Protein AF-A0A7W7QEI4-F1 (afdb_monomer_lite)

Sequence (195 aa):
MSLLDVDLAAPHRVEGIAAEGLRALGAVRERSSEVDEAVDEMFERQERTRRELDEQVRQAAAEGDKPEEKADEDRPKPKRTLSLGGDEFHQARETNQAEAPKPALPPKPAVPPQSTVPPPPAPEPEPRDEAPNPARTLKLGARDDAEDEAPQPNRTTKLGARDDEEPQREQRQPRRPRPPRPEGDDDMSGRTWLR

Organism: NCBI:txid1768010

pLDDT: mean 70.32, std 18.19, range [40.19, 98.56]

Structure (mmCIF, N/CA/C/O backbone):
data_AF-A0A7W7QEI4-F1
#
_entry.id   AF-A0A7W7QEI4-F1
#
loop_
_atom_site.group_PDB
_atom_site.id
_atom_site.type_symbol
_atom_site.label_atom_id
_atom_site.label_alt_id
_atom_site.label_comp_id
_atom_site.label_asym_id
_atom_site.label_entity_id
_atom_site.label_seq_id
_atom_site.pdbx_PDB_ins_code
_atom_site.Cartn_x
_atom_site.Cartn_y
_atom_site.Cartn_z
_atom_site.occupancy
_atom_site.B_iso_or_equiv
_atom_site.auth_seq_id
_atom_site.auth_comp_id
_atom_site.auth_asym_id
_atom_site.auth_atom_id
_atom_site.pdbx_PDB_model_num
ATOM 1 N N . MET A 1 1 ? 29.444 -6.932 -39.731 1.00 72.69 1 MET A N 1
ATOM 2 C CA . MET A 1 1 ? 28.524 -5.813 -39.447 1.00 72.69 1 MET A CA 1
ATOM 3 C C . MET A 1 1 ? 29.319 -4.535 -39.545 1.00 72.69 1 MET A C 1
ATOM 5 O O . MET A 1 1 ? 30.409 -4.489 -38.983 1.00 72.69 1 MET A O 1
ATOM 9 N N . SER A 1 2 ? 28.833 -3.565 -40.311 1.00 90.00 2 SER A N 1
ATOM 10 C CA . SER A 1 2 ? 29.472 -2.255 -40.424 1.00 90.00 2 SER A CA 1
ATOM 11 C C . SER A 1 2 ? 29.078 -1.368 -39.239 1.00 90.00 2 SER A C 1
ATOM 13 O O . SER A 1 2 ? 28.044 -1.595 -38.614 1.00 90.00 2 SER A O 1
ATOM 15 N N . LEU A 1 3 ? 29.891 -0.356 -38.922 1.00 82.94 3 LEU A N 1
ATOM 16 C CA . LEU A 1 3 ? 29.549 0.655 -37.909 1.00 82.94 3 LEU A CA 1
ATOM 17 C C . LEU A 1 3 ? 28.220 1.362 -38.226 1.00 82.94 3 LEU A C 1
ATOM 19 O O . LEU A 1 3 ? 27.438 1.626 -37.322 1.00 82.94 3 LEU A O 1
ATOM 23 N N . LEU A 1 4 ? 27.922 1.560 -39.512 1.00 83.44 4 LEU A N 1
ATOM 24 C CA . LEU A 1 4 ? 26.666 2.159 -39.969 1.00 83.44 4 LEU A CA 1
ATOM 25 C C . LEU A 1 4 ? 25.441 1.298 -39.614 1.00 83.44 4 LEU A C 1
ATOM 27 O O . LEU A 1 4 ? 24.394 1.842 -39.274 1.00 83.44 4 LEU A O 1
ATOM 31 N N . ASP A 1 5 ? 25.569 -0.034 -39.624 1.00 82.75 5 ASP A N 1
ATOM 32 C CA . ASP A 1 5 ? 24.480 -0.940 -39.225 1.00 82.75 5 ASP A CA 1
ATOM 33 C C . ASP A 1 5 ? 24.189 -0.858 -37.717 1.00 82.75 5 ASP A C 1
ATOM 35 O O . ASP A 1 5 ? 23.055 -1.060 -37.280 1.00 82.75 5 ASP A O 1
ATOM 39 N N . VAL A 1 6 ? 25.214 -0.567 -36.908 1.00 78.19 6 VAL A N 1
ATOM 40 C CA . VAL A 1 6 ? 25.076 -0.399 -35.454 1.00 78.19 6 VAL A CA 1
ATOM 41 C C . VAL A 1 6 ? 24.385 0.926 -35.136 1.00 78.19 6 VAL A C 1
ATOM 43 O O . VAL A 1 6 ? 23.462 0.939 -34.320 1.00 78.19 6 VAL A O 1
ATOM 46 N N . ASP A 1 7 ? 24.761 2.004 -35.827 1.00 82.12 7 ASP A N 1
ATOM 47 C CA . ASP A 1 7 ? 24.167 3.332 -35.638 1.00 82.12 7 ASP A CA 1
ATOM 48 C C . ASP A 1 7 ? 22.696 3.380 -36.080 1.00 82.12 7 ASP A C 1
ATOM 50 O O . ASP A 1 7 ? 21.862 3.970 -35.394 1.00 82.12 7 ASP A O 1
ATOM 54 N N . LEU A 1 8 ? 22.339 2.689 -37.169 1.00 84.50 8 LEU A N 1
ATOM 55 C CA . LEU A 1 8 ? 20.945 2.582 -37.622 1.00 84.50 8 LEU A CA 1
ATOM 56 C C . LEU A 1 8 ? 20.072 1.730 -36.686 1.00 84.50 8 LEU A C 1
ATOM 58 O O . LEU A 1 8 ? 18.867 1.958 -36.588 1.00 84.50 8 LEU A O 1
ATOM 62 N N . ALA A 1 9 ? 20.655 0.761 -35.975 1.00 83.31 9 ALA A N 1
ATOM 63 C CA . ALA A 1 9 ? 19.928 -0.090 -35.031 1.00 83.31 9 ALA A CA 1
ATOM 64 C C . ALA A 1 9 ? 19.796 0.522 -33.623 1.00 83.31 9 ALA A C 1
ATOM 66 O O . ALA A 1 9 ? 18.932 0.097 -32.851 1.00 83.31 9 ALA A O 1
ATOM 67 N N . ALA A 1 10 ? 20.641 1.493 -33.270 1.00 87.44 10 ALA A N 1
ATOM 68 C CA . ALA A 1 10 ? 20.630 2.158 -31.971 1.00 87.44 10 ALA A CA 1
ATOM 69 C C . ALA A 1 10 ? 19.276 2.807 -31.598 1.00 87.44 10 ALA A C 1
ATOM 71 O O . ALA A 1 10 ? 18.792 2.514 -30.500 1.00 87.44 10 ALA A O 1
ATOM 72 N N . PRO A 1 11 ? 18.606 3.609 -32.457 1.00 91.12 11 PRO A N 1
ATOM 73 C CA . PRO A 1 11 ? 17.346 4.261 -32.087 1.00 91.12 11 PRO A CA 1
ATOM 74 C C . PRO A 1 11 ? 16.236 3.256 -31.767 1.00 91.12 11 PRO A C 1
ATOM 76 O O . PRO A 1 11 ? 15.577 3.380 -30.739 1.00 91.12 11 PRO A O 1
ATOM 79 N N . HIS A 1 12 ? 16.097 2.192 -32.561 1.00 90.56 12 HIS A N 1
ATOM 80 C CA . HIS A 1 12 ? 15.079 1.165 -32.325 1.00 90.56 12 HIS A CA 1
ATOM 81 C C . HIS A 1 12 ? 15.290 0.393 -31.017 1.00 90.56 12 HIS A C 1
ATOM 83 O O . HIS A 1 12 ? 14.325 -0.019 -30.374 1.00 90.56 12 HIS A O 1
ATOM 89 N N . ARG A 1 13 ? 16.544 0.206 -30.584 1.00 89.69 13 ARG A N 1
ATOM 90 C CA . ARG A 1 13 ? 16.833 -0.395 -29.271 1.00 89.69 13 ARG A CA 1
ATOM 91 C C . ARG A 1 13 ? 16.431 0.536 -28.136 1.00 89.69 13 ARG A C 1
ATOM 93 O O . ARG A 1 13 ? 15.839 0.073 -27.166 1.00 89.69 13 ARG A O 1
ATOM 100 N N . VAL A 1 14 ? 16.730 1.827 -28.264 1.00 93.56 14 VAL A N 1
ATOM 101 C CA . VAL A 1 14 ? 16.351 2.835 -27.264 1.00 93.56 14 VAL A CA 1
ATOM 102 C C . VAL A 1 14 ? 14.829 2.937 -27.155 1.00 93.56 14 VAL A C 1
ATOM 104 O O . VAL A 1 14 ? 14.300 2.908 -26.048 1.00 93.56 14 VAL A O 1
ATOM 107 N N . GLU A 1 15 ? 14.116 2.964 -28.283 1.00 94.38 15 GLU A N 1
ATOM 108 C CA . GLU A 1 15 ? 12.648 2.934 -28.316 1.00 94.38 15 GLU A CA 1
ATOM 109 C C . GLU A 1 15 ? 12.083 1.666 -27.663 1.00 94.38 15 GLU A C 1
ATOM 111 O O . GLU A 1 15 ? 11.142 1.746 -26.873 1.00 94.38 15 GLU A O 1
ATOM 116 N N . GLY A 1 16 ? 12.679 0.502 -27.942 1.00 95.38 16 GLY A N 1
ATOM 117 C CA . GLY A 1 16 ? 12.286 -0.766 -27.328 1.00 95.38 16 GLY A CA 1
ATOM 118 C C . GLY A 1 16 ? 12.428 -0.752 -25.805 1.00 95.38 16 GLY A C 1
ATOM 119 O O . GLY A 1 16 ? 11.480 -1.093 -25.098 1.00 95.38 16 GLY A O 1
ATOM 120 N N . ILE A 1 17 ? 13.575 -0.287 -25.302 1.00 95.75 17 ILE A N 1
ATOM 121 C CA . ILE A 1 17 ? 13.843 -0.166 -23.861 1.00 95.75 17 ILE A CA 1
ATOM 122 C C . ILE A 1 17 ? 12.885 0.841 -23.214 1.00 95.75 17 ILE A C 1
ATOM 124 O O . ILE A 1 17 ? 12.344 0.577 -22.142 1.00 95.75 17 ILE A O 1
ATOM 128 N N . ALA A 1 18 ? 12.630 1.981 -23.862 1.00 96.44 18 ALA A N 1
ATOM 129 C CA . ALA A 1 18 ? 11.705 2.987 -23.349 1.00 96.44 18 ALA A CA 1
ATOM 130 C C . ALA A 1 18 ? 10.266 2.453 -23.265 1.00 96.44 18 ALA A C 1
ATOM 132 O O . ALA A 1 18 ? 9.588 2.649 -22.255 1.00 96.44 18 ALA A O 1
ATOM 133 N N . ALA A 1 19 ? 9.805 1.735 -24.293 1.00 96.69 19 ALA A N 1
ATOM 134 C CA . ALA A 1 19 ? 8.480 1.124 -24.303 1.00 96.69 19 ALA A CA 1
ATOM 135 C C . ALA A 1 19 ? 8.333 0.049 -23.216 1.00 96.69 19 ALA A C 1
ATOM 137 O O . ALA A 1 19 ? 7.298 -0.022 -22.551 1.00 96.69 19 ALA A O 1
ATOM 138 N N . GLU A 1 20 ? 9.362 -0.774 -23.009 1.00 97.44 20 GLU A N 1
ATOM 139 C CA . GLU A 1 20 ? 9.387 -1.763 -21.931 1.00 97.44 20 GLU A CA 1
ATOM 140 C C . GLU A 1 20 ? 9.380 -1.095 -20.550 1.00 97.44 20 GLU A C 1
ATOM 142 O O . GLU A 1 20 ? 8.580 -1.471 -19.692 1.00 97.44 20 GLU A O 1
ATOM 147 N N . GLY A 1 21 ? 10.182 -0.044 -20.362 1.00 97.31 21 GLY A N 1
ATOM 148 C CA . GLY A 1 21 ? 10.208 0.743 -19.131 1.00 97.31 21 GLY A CA 1
ATOM 149 C C . GLY A 1 21 ? 8.851 1.369 -18.800 1.00 97.31 21 GLY A C 1
ATOM 150 O O . GLY A 1 21 ? 8.389 1.273 -17.665 1.00 97.31 21 GLY A O 1
ATOM 151 N N . LEU A 1 22 ? 8.160 1.941 -19.792 1.00 98.19 22 LEU A N 1
ATOM 152 C CA . LEU A 1 22 ? 6.816 2.497 -19.602 1.00 98.19 22 LEU A CA 1
ATOM 153 C C . LEU A 1 22 ? 5.791 1.428 -19.208 1.00 98.19 22 LEU A C 1
ATOM 155 O O . LEU A 1 22 ? 4.973 1.671 -18.320 1.00 98.19 22 LEU A O 1
ATOM 159 N N . ARG A 1 23 ? 5.848 0.233 -19.812 1.00 97.50 23 ARG A N 1
ATOM 160 C CA . ARG A 1 23 ? 4.981 -0.886 -19.403 1.00 97.50 23 ARG A CA 1
ATOM 161 C C . ARG A 1 23 ? 5.277 -1.336 -17.977 1.00 97.50 23 ARG A C 1
ATOM 163 O O . ARG A 1 23 ? 4.344 -1.556 -17.211 1.00 97.50 23 ARG A O 1
ATOM 170 N N . ALA A 1 24 ? 6.552 -1.443 -17.608 1.00 97.81 24 ALA A N 1
ATOM 171 C CA . ALA A 1 24 ? 6.952 -1.828 -16.259 1.00 97.81 24 ALA A CA 1
ATOM 172 C C . ALA A 1 24 ? 6.457 -0.817 -15.212 1.00 97.81 24 ALA A C 1
ATOM 174 O O . ALA A 1 24 ? 5.912 -1.220 -14.185 1.00 97.81 24 ALA A O 1
ATOM 175 N N . LEU A 1 25 ? 6.574 0.486 -15.490 1.00 98.12 25 LEU A N 1
ATOM 176 C CA . LEU A 1 25 ? 6.035 1.541 -14.627 1.00 98.12 25 LEU A CA 1
ATOM 177 C C . LEU A 1 25 ? 4.504 1.491 -14.535 1.00 98.12 25 LEU A C 1
ATOM 179 O O . LEU A 1 25 ? 3.960 1.660 -13.446 1.00 98.12 25 LEU A O 1
ATOM 183 N N . GLY A 1 26 ? 3.812 1.197 -15.641 1.00 98.00 26 GLY A N 1
ATOM 184 C CA . GLY A 1 26 ? 2.367 0.950 -15.641 1.00 98.00 26 GLY A CA 1
ATOM 185 C C . GLY A 1 26 ? 1.972 -0.186 -14.693 1.00 98.00 26 GLY A C 1
ATOM 186 O O . GLY A 1 26 ? 1.137 0.010 -13.816 1.00 98.00 26 GLY A O 1
ATOM 187 N N . ALA A 1 27 ? 2.659 -1.327 -14.775 1.00 97.62 27 ALA A N 1
ATOM 188 C CA . ALA A 1 27 ? 2.410 -2.476 -13.902 1.00 97.62 27 ALA A CA 1
ATOM 189 C C . ALA A 1 27 ? 2.762 -2.216 -12.422 1.00 97.62 27 ALA A C 1
ATOM 191 O O . ALA A 1 27 ? 2.232 -2.866 -11.522 1.00 97.62 27 ALA A O 1
ATOM 192 N N . VAL A 1 28 ? 3.699 -1.308 -12.131 1.00 98.00 28 VAL A N 1
ATOM 193 C CA . VAL A 1 28 ? 3.960 -0.863 -10.749 1.00 98.00 28 VAL A CA 1
ATOM 194 C C . VAL A 1 28 ? 2.816 0.013 -10.246 1.00 98.00 28 VAL A C 1
ATOM 196 O O . VAL A 1 28 ? 2.384 -0.161 -9.112 1.00 98.00 28 VAL A O 1
ATOM 199 N N . ARG A 1 29 ? 2.294 0.912 -11.086 1.00 98.00 29 ARG A N 1
ATOM 200 C CA . ARG A 1 29 ? 1.151 1.759 -10.734 1.00 98.00 29 ARG A CA 1
ATOM 201 C C . ARG A 1 29 ? -0.102 0.935 -10.437 1.00 98.00 29 ARG A C 1
ATOM 203 O O . ARG A 1 29 ? -0.752 1.208 -9.439 1.00 98.00 29 ARG A O 1
ATOM 210 N N . GLU A 1 30 ? -0.404 -0.068 -11.258 1.00 98.12 30 GLU A N 1
ATOM 211 C CA . GLU A 1 30 ? -1.546 -0.973 -11.040 1.00 98.12 30 GLU A CA 1
ATOM 212 C C . GLU A 1 30 ? -1.425 -1.727 -9.709 1.00 98.12 30 GLU A C 1
ATOM 214 O O . GLU A 1 30 ? -2.349 -1.725 -8.900 1.00 98.12 30 GLU A O 1
ATOM 219 N N . ARG A 1 31 ? -0.240 -2.273 -9.411 1.00 97.69 31 ARG A N 1
ATOM 220 C CA . ARG A 1 31 ? 0.015 -2.915 -8.112 1.00 97.69 31 ARG A CA 1
ATOM 221 C C . ARG A 1 31 ? -0.073 -1.944 -6.938 1.00 97.69 31 ARG A C 1
ATOM 223 O O . ARG A 1 31 ? -0.481 -2.343 -5.857 1.00 97.69 31 ARG A O 1
ATOM 230 N N . SER A 1 32 ? 0.308 -0.681 -7.132 1.00 97.06 32 SER A N 1
ATOM 231 C CA . SER A 1 32 ? 0.131 0.345 -6.101 1.00 97.06 32 SER A CA 1
ATOM 232 C C . SER A 1 32 ? -1.348 0.576 -5.809 1.00 97.06 32 SER A C 1
ATOM 234 O O . SER A 1 32 ? -1.717 0.595 -4.643 1.00 97.06 32 SER A O 1
ATOM 236 N N . SER A 1 33 ? -2.197 0.679 -6.839 1.00 97.62 33 SER A N 1
ATOM 237 C CA . SER A 1 33 ? -3.641 0.845 -6.627 1.00 97.62 33 SER A CA 1
ATOM 238 C C . SER A 1 33 ? -4.278 -0.354 -5.928 1.00 97.62 33 SER A C 1
ATOM 240 O O . SER A 1 33 ? -5.118 -0.153 -5.063 1.00 97.62 33 SER A O 1
ATOM 242 N N . GLU A 1 34 ? -3.844 -1.583 -6.223 1.00 98.00 34 GLU A N 1
ATOM 243 C CA . GLU A 1 34 ? -4.325 -2.777 -5.508 1.00 98.00 34 GLU A CA 1
ATOM 244 C C . GLU A 1 34 ? -3.969 -2.735 -4.012 1.00 98.00 34 GLU A C 1
ATOM 246 O O . GLU A 1 34 ? -4.761 -3.141 -3.162 1.00 98.00 34 GLU A O 1
ATOM 251 N N . VAL A 1 35 ? -2.773 -2.240 -3.673 1.00 98.38 35 VAL A N 1
ATOM 252 C CA . VAL A 1 35 ? -2.354 -2.071 -2.274 1.00 98.38 35 VAL A CA 1
ATOM 253 C C . VAL A 1 35 ? -3.169 -0.977 -1.591 1.00 98.38 35 VAL A C 1
ATOM 255 O O . VAL A 1 35 ? -3.605 -1.182 -0.460 1.00 98.38 35 VAL A O 1
ATOM 258 N N . ASP A 1 36 ? -3.395 0.150 -2.264 1.00 98.19 36 ASP A N 1
ATOM 259 C CA . ASP A 1 36 ? -4.192 1.254 -1.725 1.00 98.19 36 ASP A CA 1
ATOM 260 C C . ASP A 1 36 ? -5.641 0.801 -1.446 1.00 98.19 36 ASP A C 1
ATOM 262 O O . ASP A 1 36 ? -6.145 1.005 -0.342 1.00 98.19 36 ASP A O 1
ATOM 266 N N . GLU A 1 37 ? -6.267 0.074 -2.379 1.00 98.25 37 GLU A N 1
ATOM 267 C CA . GLU A 1 37 ? -7.603 -0.518 -2.193 1.00 98.25 37 GLU A CA 1
ATOM 268 C C . GLU A 1 37 ? -7.642 -1.498 -1.008 1.00 98.25 37 GLU A C 1
ATOM 270 O O . GLU A 1 37 ? -8.545 -1.437 -0.171 1.00 98.25 37 GLU A O 1
ATOM 275 N N . ALA A 1 38 ? -6.639 -2.371 -0.877 1.00 98.19 38 ALA A N 1
ATOM 276 C CA . ALA A 1 38 ? -6.562 -3.312 0.240 1.00 98.19 38 ALA A CA 1
ATOM 277 C C . ALA A 1 38 ? -6.403 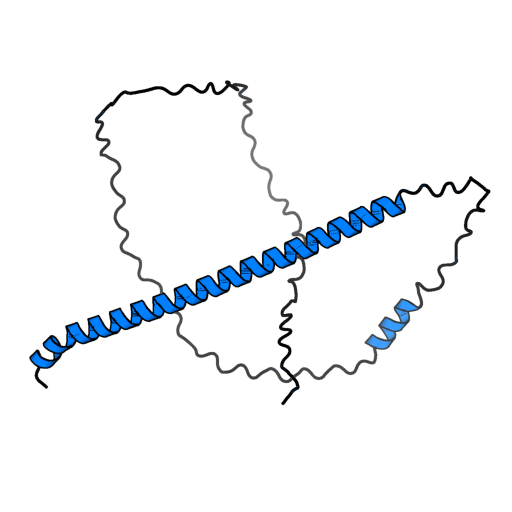-2.608 1.601 1.00 98.19 38 ALA A C 1
ATOM 279 O O . ALA A 1 38 ? -6.924 -3.077 2.620 1.00 98.19 38 ALA A O 1
ATOM 280 N N . VAL A 1 39 ? -5.678 -1.487 1.634 1.00 98.44 39 VAL A N 1
ATOM 281 C CA . VAL A 1 39 ? -5.514 -0.661 2.836 1.00 98.44 39 VAL A CA 1
ATOM 282 C C . VAL A 1 39 ? -6.839 -0.002 3.216 1.00 98.44 39 VAL A C 1
ATOM 284 O O . VAL A 1 39 ? -7.228 -0.070 4.385 1.00 98.44 39 VAL A O 1
ATOM 287 N N . ASP A 1 40 ? -7.562 0.561 2.249 1.00 98.44 40 ASP A N 1
ATOM 288 C CA . ASP A 1 40 ? -8.878 1.163 2.478 1.00 98.44 40 ASP A CA 1
ATOM 289 C C . ASP A 1 40 ? -9.889 0.128 3.006 1.00 98.44 40 ASP A C 1
ATOM 291 O O . ASP A 1 40 ? -10.552 0.364 4.021 1.00 98.44 40 ASP A O 1
ATOM 295 N N . GLU A 1 41 ? -9.939 -1.072 2.416 1.00 98.38 41 GLU A N 1
ATOM 296 C CA . GLU A 1 41 ? -10.788 -2.169 2.902 1.00 98.38 41 GLU A CA 1
ATOM 297 C C . GLU A 1 41 ? -10.457 -2.584 4.346 1.00 98.38 41 GLU A C 1
ATOM 299 O O . GLU A 1 41 ? -11.351 -2.881 5.152 1.00 98.38 41 GLU A O 1
ATOM 304 N N . MET A 1 42 ? -9.168 -2.611 4.700 1.00 98.38 42 MET A N 1
ATOM 305 C CA . MET A 1 42 ? -8.725 -2.924 6.057 1.00 98.38 42 MET A CA 1
ATOM 306 C C . MET A 1 42 ? -9.198 -1.857 7.051 1.00 98.38 42 MET A C 1
ATOM 308 O O . MET A 1 42 ? -9.709 -2.209 8.122 1.00 98.38 42 MET A O 1
ATOM 312 N N . PHE A 1 43 ? -9.072 -0.573 6.699 1.00 98.50 43 PHE A N 1
ATOM 313 C CA . PHE A 1 43 ? -9.557 0.529 7.528 1.00 98.50 43 PHE A CA 1
ATOM 314 C C . PHE A 1 43 ? -11.072 0.466 7.717 1.00 98.50 43 PHE A C 1
ATOM 316 O O . PHE A 1 43 ? -11.543 0.545 8.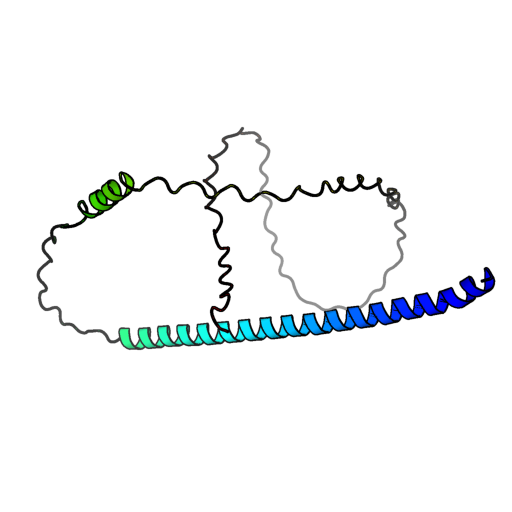853 1.00 98.50 43 PHE A O 1
ATOM 323 N N . GLU A 1 44 ? -11.841 0.223 6.655 1.00 98.56 44 GLU A N 1
ATOM 324 C CA . GLU A 1 44 ? -13.290 0.055 6.770 1.00 98.56 44 GLU A CA 1
ATOM 325 C C . GLU A 1 44 ? -13.672 -1.103 7.698 1.00 98.56 44 GLU A C 1
ATOM 327 O O . GLU A 1 44 ? -14.580 -0.975 8.526 1.00 98.56 44 GLU A O 1
ATOM 332 N N . ARG A 1 45 ? -12.984 -2.247 7.594 1.00 98.56 45 ARG A N 1
ATOM 333 C CA . ARG A 1 45 ? -13.224 -3.395 8.480 1.00 98.56 45 ARG A CA 1
ATOM 334 C C . ARG A 1 45 ? -12.930 -3.040 9.937 1.00 98.56 45 ARG A C 1
ATOM 336 O O . ARG A 1 45 ? -13.702 -3.411 10.828 1.00 98.56 45 ARG A O 1
ATOM 343 N N . GLN A 1 46 ? -11.840 -2.320 10.186 1.00 98.00 46 GLN A N 1
ATOM 344 C CA . GLN A 1 46 ? -11.475 -1.881 11.528 1.00 98.00 46 GLN A CA 1
ATOM 345 C C . GLN A 1 46 ? -12.506 -0.895 12.091 1.00 98.00 46 GLN A C 1
ATOM 347 O O . GLN A 1 46 ? -12.900 -1.020 13.251 1.00 98.00 46 GLN A O 1
ATOM 352 N N . GLU A 1 47 ? -12.996 0.040 11.277 1.00 98.44 47 GLU A N 1
ATOM 353 C CA . GLU A 1 47 ? -14.055 0.961 11.682 1.00 98.44 47 GLU A CA 1
ATOM 354 C C . GLU A 1 47 ? -15.361 0.242 12.015 1.00 98.44 47 GLU A C 1
ATOM 356 O O . GLU A 1 47 ? -15.978 0.564 13.029 1.00 98.44 47 GLU A O 1
ATOM 361 N N . ARG A 1 48 ? -15.776 -0.745 11.210 1.00 98.50 48 ARG A N 1
ATOM 362 C CA . ARG A 1 48 ? -16.968 -1.560 11.504 1.00 98.50 48 ARG A CA 1
ATOM 363 C C . ARG A 1 48 ? -16.821 -2.278 12.840 1.00 98.50 48 ARG A C 1
ATOM 365 O O . ARG A 1 48 ? -17.682 -2.133 13.699 1.00 98.50 48 ARG A O 1
ATOM 372 N N . THR A 1 49 ? -15.681 -2.934 13.053 1.00 97.56 49 THR A N 1
ATOM 373 C CA . THR A 1 49 ? -15.379 -3.628 14.316 1.00 97.56 49 THR A CA 1
ATOM 374 C C . THR A 1 49 ? -15.424 -2.664 15.503 1.00 97.56 49 THR A C 1
ATOM 376 O O . THR A 1 49 ? -15.987 -2.972 16.550 1.00 97.56 49 THR A O 1
ATOM 379 N N . ARG A 1 50 ? -14.860 -1.461 15.346 1.00 98.19 50 ARG A N 1
ATOM 380 C CA . ARG A 1 50 ? -14.884 -0.437 16.392 1.00 98.19 50 ARG A CA 1
ATOM 381 C C . ARG A 1 50 ? -16.304 0.046 16.686 1.00 98.19 50 ARG A C 1
ATOM 383 O O . ARG A 1 50 ? -16.658 0.154 17.852 1.00 98.19 50 ARG A O 1
ATOM 390 N N . ARG A 1 51 ? -17.117 0.301 15.656 1.00 98.25 51 ARG A N 1
ATOM 391 C CA . ARG A 1 51 ? -18.522 0.708 15.821 1.00 98.25 51 ARG A CA 1
ATOM 392 C C . ARG A 1 51 ? -19.339 -0.373 16.527 1.00 98.25 51 ARG A C 1
ATOM 394 O O . ARG A 1 51 ? -20.116 -0.039 17.413 1.00 98.25 51 ARG A O 1
ATOM 401 N N . GLU A 1 52 ? -19.129 -1.643 16.185 1.00 98.25 52 GLU A N 1
ATOM 402 C CA . GLU A 1 52 ? -19.780 -2.778 16.852 1.00 98.25 52 GLU A CA 1
ATOM 403 C C . GLU A 1 52 ? -19.396 -2.863 18.334 1.00 98.25 52 GLU A C 1
ATOM 405 O O . GLU A 1 52 ? -20.266 -3.031 19.187 1.00 98.25 52 GLU A O 1
ATOM 410 N N . LEU A 1 53 ? -18.111 -2.697 18.665 1.00 97.62 53 LEU A N 1
ATOM 411 C CA . LEU A 1 53 ? -17.652 -2.666 20.056 1.00 97.62 53 LEU A CA 1
ATOM 412 C C . LEU A 1 53 ? -18.220 -1.466 20.821 1.00 97.62 53 LEU A C 1
ATOM 414 O O . LEU A 1 53 ? -18.694 -1.629 21.943 1.00 97.62 53 LEU A O 1
ATOM 418 N N . ASP A 1 54 ? -18.212 -0.277 20.219 1.00 97.88 54 ASP A N 1
ATOM 419 C CA . ASP A 1 54 ? -18.781 0.928 20.827 1.00 97.88 54 ASP A CA 1
ATOM 420 C C . ASP A 1 54 ? -20.293 0.759 21.075 1.00 97.88 54 ASP A C 1
ATOM 422 O O . ASP A 1 54 ? -20.810 1.175 22.116 1.00 97.88 54 ASP A O 1
ATOM 426 N N . GLU A 1 55 ? -21.010 0.096 20.163 1.00 97.75 55 GLU A N 1
ATOM 427 C CA . GLU A 1 55 ? -22.423 -0.239 20.339 1.00 97.75 55 GLU A CA 1
ATOM 428 C C . GLU A 1 55 ? -22.638 -1.269 21.456 1.00 97.75 55 GLU A C 1
ATOM 430 O O . GLU A 1 55 ? -23.512 -1.064 22.298 1.00 97.75 55 GLU A O 1
ATOM 435 N N . GLN A 1 56 ? -21.813 -2.317 21.541 1.00 96.25 56 GLN A N 1
ATOM 436 C CA . GLN A 1 56 ? -21.863 -3.288 22.642 1.00 96.25 56 GLN A CA 1
ATOM 437 C C . GLN A 1 56 ? -21.603 -2.629 23.998 1.00 96.25 56 GLN A C 1
ATOM 439 O O . GLN A 1 56 ? -22.326 -2.890 24.958 1.00 96.25 56 GLN A O 1
ATOM 444 N N . VAL A 1 57 ? -20.611 -1.737 24.086 1.00 96.75 57 VAL A N 1
ATOM 445 C CA . VAL A 1 57 ? -20.330 -0.969 25.308 1.00 96.75 57 VAL A CA 1
ATOM 446 C C . VAL A 1 57 ? -21.529 -0.098 25.675 1.00 96.75 57 VAL A C 1
ATOM 448 O O . VAL A 1 57 ? -21.910 -0.035 26.844 1.00 96.75 57 VAL A O 1
ATOM 451 N N . ARG A 1 58 ? -22.171 0.536 24.689 1.00 94.88 58 ARG A N 1
ATOM 452 C CA . ARG A 1 58 ? -23.375 1.343 24.911 1.00 94.88 58 ARG A CA 1
ATOM 453 C C . ARG A 1 58 ? -24.568 0.502 25.374 1.00 94.88 58 ARG A C 1
ATOM 455 O O . ARG A 1 58 ? -25.293 0.942 26.263 1.00 94.88 58 ARG A O 1
ATOM 462 N N . GLN A 1 59 ? -24.770 -0.685 24.803 1.00 94.50 59 GLN A N 1
ATOM 463 C CA . GLN A 1 59 ? -25.819 -1.623 25.218 1.00 94.50 59 GLN A CA 1
ATOM 464 C C . GLN A 1 59 ? -25.565 -2.137 26.642 1.00 94.50 59 GLN A C 1
ATOM 466 O O . GLN A 1 59 ? -26.458 -2.067 27.482 1.00 94.50 59 GLN A O 1
ATOM 471 N N . ALA A 1 60 ? -24.331 -2.544 26.951 1.00 92.56 60 ALA A N 1
ATOM 472 C CA . ALA A 1 60 ? -23.942 -2.987 28.288 1.00 92.56 60 ALA A CA 1
ATOM 473 C C . ALA A 1 60 ? -24.100 -1.875 29.339 1.00 92.56 60 ALA A C 1
ATOM 475 O O . ALA A 1 60 ? -24.556 -2.137 30.450 1.00 92.56 60 ALA A O 1
ATOM 476 N N . ALA A 1 61 ? -23.779 -0.625 28.988 1.00 91.69 61 ALA A N 1
ATOM 477 C CA . ALA A 1 61 ? -24.015 0.523 29.858 1.00 91.69 61 ALA A CA 1
ATOM 478 C C . ALA A 1 61 ? -25.516 0.763 30.102 1.00 91.69 61 ALA A C 1
ATOM 480 O O . ALA A 1 61 ? -25.910 1.037 31.231 1.00 91.69 61 ALA A O 1
ATOM 481 N N . ALA A 1 62 ? -26.360 0.615 29.076 1.00 90.00 62 ALA A N 1
ATOM 482 C CA . ALA A 1 62 ? -27.809 0.761 29.214 1.00 90.00 62 ALA A CA 1
ATOM 483 C C . ALA A 1 62 ? -28.451 -0.361 30.054 1.00 90.00 62 ALA A C 1
ATOM 485 O O . ALA A 1 62 ? -29.431 -0.119 30.757 1.00 90.00 62 ALA A O 1
ATOM 486 N N . GLU A 1 63 ? -27.914 -1.583 30.001 1.00 85.12 63 GLU A N 1
ATOM 487 C CA . GLU A 1 63 ? -28.387 -2.703 30.824 1.00 85.12 63 GLU A CA 1
ATOM 488 C C . GLU A 1 63 ? -27.872 -2.642 32.269 1.00 85.12 63 GLU A C 1
ATOM 490 O O . GLU A 1 63 ? -28.608 -2.994 33.194 1.00 85.12 63 GLU A O 1
ATOM 495 N N . GLY A 1 64 ? -26.636 -2.175 32.469 1.00 75.75 64 GLY A N 1
ATOM 496 C CA . GLY A 1 64 ? -25.991 -2.054 33.779 1.00 75.75 64 GLY A CA 1
ATOM 497 C C . GLY A 1 64 ? -26.486 -0.886 34.637 1.00 75.75 64 GLY A C 1
ATOM 498 O O . GLY A 1 64 ? -26.305 -0.921 35.850 1.00 75.75 64 GLY A O 1
ATOM 499 N N . ASP A 1 65 ? -27.141 0.115 34.040 1.00 64.81 65 ASP A N 1
ATOM 500 C CA . ASP A 1 65 ? -27.720 1.266 34.750 1.00 64.81 65 ASP A CA 1
ATOM 501 C C . ASP A 1 65 ? -29.172 1.023 35.202 1.00 64.81 65 ASP A C 1
ATOM 503 O O . ASP A 1 65 ? -29.899 1.952 35.547 1.00 64.81 65 ASP A O 1
ATOM 507 N N . LYS A 1 66 ? -29.626 -0.240 35.230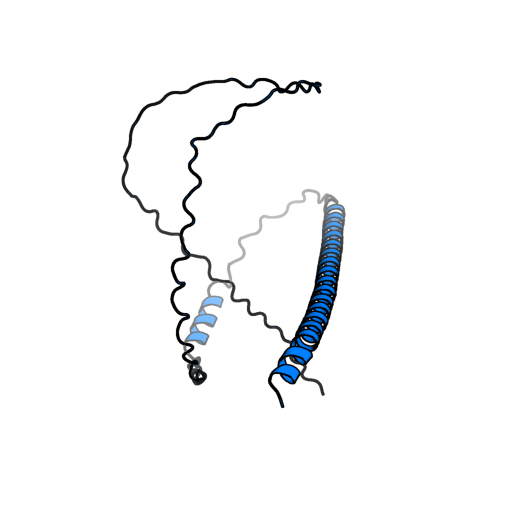 1.00 61.97 66 LYS A N 1
ATOM 508 C CA . LYS A 1 66 ? -30.755 -0.595 36.093 1.00 61.97 66 LYS A CA 1
ATOM 509 C C . LYS A 1 66 ? -30.237 -0.508 37.524 1.00 61.97 66 LYS A C 1
ATOM 511 O O . LYS A 1 66 ? -29.444 -1.375 37.897 1.00 61.97 66 LYS A O 1
ATOM 516 N N . PRO A 1 67 ? -30.658 0.487 38.329 1.00 58.66 67 PRO A N 1
ATOM 517 C CA . PRO A 1 67 ? -30.313 0.490 39.733 1.00 58.66 67 PRO A CA 1
ATOM 518 C C . PRO A 1 67 ? -30.850 -0.820 40.299 1.00 58.66 67 PRO A C 1
ATOM 520 O O . PRO A 1 67 ? -32.062 -1.032 40.367 1.00 58.66 67 PRO A O 1
ATOM 523 N N . GLU A 1 68 ? -29.951 -1.740 40.651 1.00 57.25 68 GLU A N 1
ATOM 524 C CA . GLU A 1 68 ? -30.286 -2.759 41.625 1.00 57.25 68 GLU A CA 1
ATOM 525 C C . GLU A 1 68 ? -30.624 -1.974 42.892 1.00 57.25 68 GLU A C 1
ATOM 527 O O . GLU A 1 68 ? -29.751 -1.640 43.689 1.00 57.25 68 GLU A O 1
ATOM 532 N N . GLU A 1 69 ? -31.906 -1.644 43.047 1.00 57.84 69 GLU A N 1
ATOM 533 C CA . GLU A 1 69 ? -32.542 -1.199 44.278 1.00 57.84 69 GLU A CA 1
ATOM 534 C C . GLU A 1 69 ? -32.515 -2.393 45.244 1.00 57.84 69 GLU A C 1
ATOM 536 O O . GLU A 1 69 ? -33.524 -2.971 45.636 1.00 57.84 69 GLU A O 1
ATOM 541 N N . LYS A 1 70 ? -31.304 -2.849 45.575 1.00 55.88 70 LYS A N 1
ATOM 542 C CA . LYS A 1 70 ? -31.065 -3.678 46.738 1.00 55.88 70 LYS A CA 1
ATOM 543 C C . LYS A 1 70 ? -31.179 -2.719 47.898 1.00 55.88 70 LYS A C 1
ATOM 545 O O . LYS A 1 70 ? -30.224 -2.029 48.241 1.00 55.88 70 LYS A O 1
ATOM 550 N N . ALA A 1 71 ? -32.400 -2.664 48.424 1.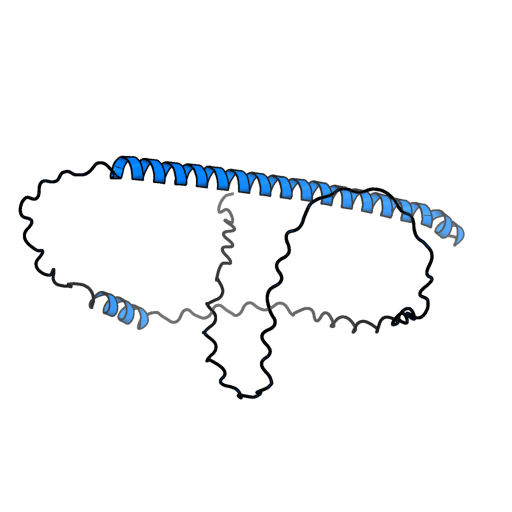00 56.25 71 ALA A N 1
ATOM 551 C CA . ALA A 1 71 ? -32.684 -2.203 49.764 1.00 56.25 71 ALA A CA 1
ATOM 552 C C . ALA A 1 71 ? -31.516 -2.594 50.680 1.00 56.25 71 ALA A C 1
ATOM 554 O O . ALA A 1 71 ? -31.067 -3.745 50.665 1.00 56.25 71 ALA A O 1
ATOM 555 N N . ASP A 1 72 ? -31.010 -1.602 51.406 1.00 56.59 72 ASP A N 1
ATOM 556 C CA . ASP A 1 72 ? -30.031 -1.735 52.475 1.00 56.59 72 ASP A CA 1
ATOM 557 C C . ASP A 1 72 ? -30.543 -2.727 53.534 1.00 56.59 72 ASP A C 1
ATOM 559 O O . ASP A 1 72 ? -31.075 -2.345 54.572 1.00 56.59 72 ASP A O 1
ATOM 563 N N . GLU A 1 73 ? -30.399 -4.023 53.279 1.00 60.00 73 GLU A N 1
ATOM 564 C CA . GLU A 1 73 ? -30.512 -5.064 54.292 1.00 60.00 73 GLU A CA 1
ATOM 565 C C . GLU A 1 73 ? -29.102 -5.562 54.615 1.00 60.00 73 GLU A C 1
ATOM 567 O O . GLU A 1 73 ? -28.511 -6.390 53.917 1.00 60.00 73 GLU A O 1
ATOM 572 N N . ASP A 1 74 ? -28.545 -4.957 55.668 1.00 61.19 74 ASP A N 1
ATOM 573 C CA . ASP A 1 74 ? -27.588 -5.529 56.619 1.00 61.19 74 ASP A CA 1
ATOM 574 C C . ASP A 1 74 ? -26.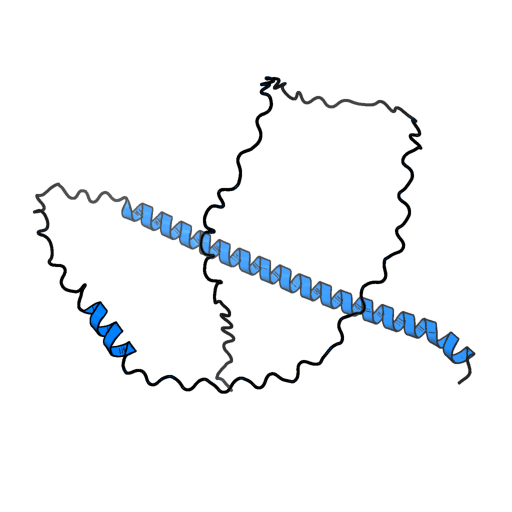654 -6.616 56.065 1.00 61.19 74 ASP A C 1
ATOM 576 O O . ASP A 1 74 ? -26.720 -7.793 56.428 1.00 61.19 74 ASP A O 1
ATOM 580 N N . ARG A 1 75 ? -25.697 -6.227 55.215 1.00 55.62 75 ARG A N 1
ATOM 581 C CA . ARG A 1 75 ? -24.587 -7.125 54.875 1.00 55.62 75 ARG A CA 1
ATOM 582 C C . ARG A 1 75 ? -23.523 -7.108 55.981 1.00 55.62 75 ARG A C 1
ATOM 584 O O . ARG A 1 75 ? -22.871 -6.080 56.188 1.00 55.62 75 ARG A O 1
ATOM 591 N N . PRO A 1 76 ? -23.268 -8.237 56.670 1.00 64.12 76 PRO A N 1
ATOM 592 C CA . PRO A 1 76 ? -22.188 -8.328 57.642 1.00 64.12 76 PRO A CA 1
ATOM 593 C C . PRO A 1 76 ? -20.828 -8.167 56.949 1.00 64.12 76 PRO A C 1
ATOM 595 O O . PRO A 1 76 ? -20.551 -8.791 55.924 1.00 64.12 76 PRO A O 1
ATOM 598 N N . LYS A 1 77 ? -19.967 -7.326 57.537 1.00 61.56 77 LYS A N 1
ATOM 599 C CA . LYS A 1 77 ? -18.597 -7.046 57.072 1.00 61.56 77 LYS A CA 1
ATOM 600 C C . LYS A 1 77 ? -17.852 -8.355 56.756 1.00 61.56 77 LYS A C 1
ATOM 602 O O . LYS A 1 77 ? -17.784 -9.218 57.639 1.00 61.56 77 LYS A O 1
ATOM 607 N N . PRO A 1 78 ? -17.243 -8.510 55.565 1.00 58.22 78 PRO A N 1
ATOM 608 C CA . PRO A 1 78 ? -16.463 -9.698 55.262 1.00 58.22 78 PRO A CA 1
ATOM 609 C C . PRO A 1 78 ? -15.263 -9.762 56.209 1.00 58.22 78 PRO A C 1
ATOM 611 O O . PRO A 1 78 ? -14.419 -8.865 56.261 1.00 58.22 78 PRO A O 1
ATOM 614 N N . LYS A 1 79 ? -15.200 -10.834 57.000 1.00 62.56 79 LYS A N 1
ATOM 615 C CA . LYS A 1 79 ? -14.006 -11.178 57.768 1.00 62.56 79 LYS A CA 1
ATOM 616 C C . LYS A 1 79 ? -12.922 -11.563 56.765 1.00 62.56 79 LYS A C 1
ATOM 618 O O . LYS A 1 79 ? -13.169 -12.422 55.926 1.00 62.5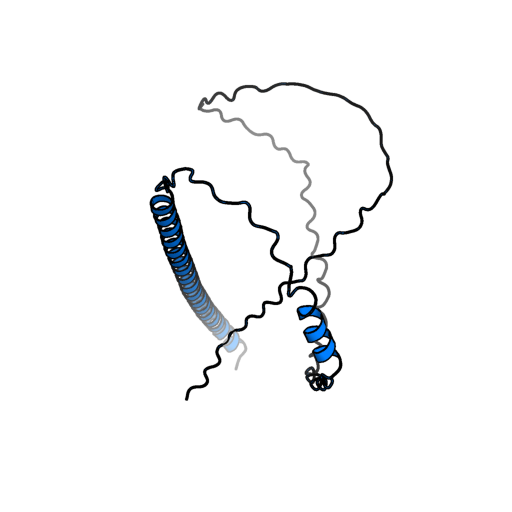6 79 LYS A O 1
ATOM 623 N N . ARG A 1 80 ? -11.758 -10.906 56.872 1.00 58.44 80 ARG A N 1
ATOM 624 C CA . ARG A 1 80 ? -10.495 -11.206 56.173 1.00 58.44 80 ARG A CA 1
ATOM 625 C C . ARG A 1 80 ? -10.425 -12.680 55.769 1.00 58.44 80 ARG A C 1
ATOM 627 O O . ARG A 1 80 ? -10.194 -13.537 56.620 1.00 58.44 80 ARG A O 1
ATOM 634 N N . THR A 1 81 ? -10.620 -12.966 54.487 1.00 54.06 81 THR A N 1
ATOM 635 C CA . THR A 1 81 ? -10.267 -14.269 53.941 1.00 54.06 81 THR A CA 1
ATOM 636 C C . THR A 1 81 ? -8.755 -14.384 54.031 1.00 54.06 81 THR A C 1
ATOM 638 O O . THR A 1 81 ? -8.025 -13.536 53.518 1.00 54.06 81 THR A O 1
ATOM 641 N N . LEU A 1 82 ? -8.315 -15.394 54.774 1.00 57.34 82 LEU A N 1
ATOM 642 C CA . LEU A 1 82 ? -6.944 -15.870 54.811 1.00 57.34 82 LEU A CA 1
ATOM 643 C C . LEU A 1 82 ? -6.380 -15.924 53.389 1.00 57.34 82 LEU A C 1
ATOM 645 O O . LEU A 1 82 ? -6.929 -16.619 52.535 1.00 57.34 82 LEU A O 1
ATOM 649 N N . SER A 1 83 ? -5.283 -15.203 53.165 1.00 55.59 83 SER A N 1
ATOM 650 C CA . SER A 1 83 ? -4.413 -15.352 52.002 1.00 55.59 83 SER A CA 1
ATOM 651 C C . SER A 1 83 ? -3.759 -16.739 52.032 1.00 55.59 83 SER A C 1
ATOM 653 O O . SER A 1 83 ? -2.604 -16.884 52.416 1.00 55.59 83 SER A O 1
ATOM 655 N N . LEU A 1 84 ? -4.519 -17.774 51.685 1.00 55.19 84 LEU A N 1
ATOM 656 C CA . LEU A 1 84 ? -4.018 -19.103 51.347 1.00 55.19 84 LEU A CA 1
ATOM 657 C C . LEU A 1 84 ? -3.672 -19.080 49.855 1.00 55.19 84 LEU A C 1
ATOM 659 O O . LEU A 1 84 ? -4.577 -19.078 49.026 1.00 55.19 84 LEU A O 1
ATOM 663 N N . GLY A 1 85 ? -2.385 -19.009 49.515 1.00 50.72 85 GLY A N 1
ATOM 664 C CA . GLY A 1 85 ? -1.935 -19.283 48.142 1.00 50.72 85 GLY A CA 1
ATOM 665 C C . GLY A 1 85 ? -0.908 -18.324 47.537 1.00 50.72 85 GLY A C 1
ATOM 666 O O . GLY A 1 85 ? -0.580 -18.472 46.365 1.00 50.72 85 GLY A O 1
ATOM 667 N N . GLY A 1 86 ? -0.384 -17.351 48.292 1.00 55.56 86 GLY A N 1
ATOM 668 C CA . GLY A 1 86 ? 0.702 -16.486 47.804 1.00 55.56 86 GLY A CA 1
ATOM 669 C C . GLY A 1 86 ? 2.070 -17.181 47.769 1.00 55.56 86 GLY A C 1
ATOM 670 O O . GLY A 1 86 ? 2.812 -17.035 46.802 1.00 55.56 86 GLY A O 1
ATOM 671 N N . ASP A 1 87 ? 2.385 -17.985 48.787 1.00 55.00 87 ASP A N 1
ATOM 672 C CA . ASP A 1 87 ? 3.747 -18.513 48.975 1.00 55.00 87 ASP A CA 1
ATOM 673 C C . ASP A 1 87 ? 4.012 -19.834 48.229 1.00 55.00 87 ASP A C 1
ATOM 675 O O . ASP A 1 87 ? 5.151 -20.147 47.882 1.00 55.00 87 ASP A O 1
ATOM 679 N N . GLU A 1 88 ? 2.968 -20.593 47.891 1.00 54.59 88 GLU A N 1
ATOM 680 C CA . GLU A 1 88 ? 3.097 -21.888 47.202 1.00 54.59 88 GLU A CA 1
ATOM 681 C C . GLU A 1 88 ? 3.363 -21.727 45.694 1.00 54.59 88 GLU A C 1
ATOM 683 O O . GLU A 1 88 ? 3.987 -22.586 45.068 1.00 54.59 88 GLU A O 1
ATOM 688 N N . PHE A 1 89 ? 2.978 -20.589 45.101 1.00 54.94 89 PHE A N 1
ATOM 689 C CA . PHE A 1 89 ? 3.232 -20.307 43.683 1.00 54.94 89 PHE A CA 1
ATOM 690 C C . PHE A 1 89 ? 4.710 -19.991 43.392 1.00 54.94 89 PHE A C 1
ATOM 692 O O . PHE A 1 89 ? 5.180 -20.174 42.265 1.00 54.94 89 PHE A O 1
ATOM 699 N N . HIS A 1 90 ? 5.466 -19.554 44.404 1.00 55.59 90 HIS A N 1
ATOM 700 C CA . HIS A 1 90 ? 6.893 -19.270 44.265 1.00 55.59 90 HIS A CA 1
ATOM 701 C C . HIS A 1 90 ? 7.754 -20.547 44.295 1.00 55.59 90 HIS A C 1
ATOM 703 O O . HIS A 1 90 ? 8.679 -20.665 43.491 1.00 55.59 90 HIS A O 1
ATOM 709 N N . GLN A 1 91 ? 7.394 -21.559 45.094 1.00 57.88 91 GLN A N 1
ATOM 710 C CA . GLN A 1 91 ? 8.146 -22.827 45.163 1.00 57.88 91 GLN A CA 1
ATOM 711 C C . GLN A 1 91 ? 8.066 -23.662 43.869 1.00 57.88 91 GLN A C 1
ATOM 713 O O . GLN A 1 91 ? 9.030 -24.339 43.496 1.00 57.88 91 GLN A O 1
ATOM 718 N N . ALA A 1 92 ? 6.958 -23.578 43.124 1.00 55.22 92 ALA A N 1
ATOM 719 C CA . ALA A 1 92 ? 6.809 -24.273 41.841 1.00 55.22 92 ALA A CA 1
ATOM 720 C C . ALA A 1 92 ? 7.682 -23.677 40.714 1.00 55.22 92 ALA A C 1
ATOM 722 O O . ALA A 1 92 ? 8.015 -24.373 39.752 1.00 55.22 92 ALA A O 1
ATOM 723 N N . ARG A 1 93 ? 8.080 -22.398 40.812 1.00 54.66 93 ARG A N 1
ATOM 724 C CA . ARG A 1 93 ? 8.996 -21.769 39.842 1.00 54.66 93 ARG A CA 1
ATOM 725 C C . ARG A 1 93 ? 10.463 -22.076 40.127 1.00 54.66 93 ARG A C 1
ATOM 727 O O . ARG A 1 93 ? 11.228 -22.217 39.179 1.00 54.66 93 ARG A O 1
ATOM 734 N N . GLU A 1 94 ? 10.849 -22.211 41.393 1.00 56.50 94 GLU A N 1
ATOM 735 C CA . GLU A 1 94 ? 12.239 -22.510 41.765 1.00 56.50 94 GLU A CA 1
ATOM 736 C C . GLU A 1 94 ? 12.617 -23.969 41.473 1.00 56.50 94 GLU A C 1
ATOM 738 O O . GLU A 1 94 ? 13.698 -24.238 40.949 1.00 56.50 94 GLU A O 1
ATOM 743 N N . THR A 1 95 ? 11.703 -24.913 41.706 1.00 55.75 95 THR A N 1
ATOM 744 C CA . THR A 1 95 ? 11.940 -26.341 41.421 1.00 55.75 95 THR A CA 1
ATOM 745 C C . THR A 1 95 ? 12.024 -26.653 39.922 1.00 55.75 95 THR A C 1
ATOM 747 O O . THR A 1 95 ? 12.869 -27.443 39.514 1.00 55.75 95 THR A O 1
ATOM 750 N N . ASN A 1 96 ? 11.262 -25.955 39.071 1.00 53.91 96 ASN A N 1
ATOM 751 C CA . ASN A 1 96 ? 11.362 -26.097 37.610 1.00 53.91 96 ASN A CA 1
ATOM 752 C C . ASN A 1 96 ? 12.580 -25.384 36.986 1.00 53.91 96 ASN A C 1
ATOM 754 O O . ASN A 1 96 ? 12.905 -25.638 35.827 1.00 53.91 96 ASN A O 1
ATOM 758 N N . GLN A 1 97 ? 13.270 -24.503 37.720 1.00 52.84 97 GLN A N 1
ATOM 759 C CA . GLN A 1 97 ? 14.506 -23.866 37.246 1.00 52.84 97 GLN A CA 1
ATOM 760 C C . GLN A 1 97 ? 15.767 -24.685 37.548 1.00 52.84 97 GLN A C 1
ATOM 762 O O . GLN A 1 97 ? 16.769 -24.525 36.851 1.00 52.84 97 GLN A O 1
ATOM 767 N N . ALA A 1 98 ? 15.734 -25.557 38.559 1.00 56.06 98 ALA A N 1
ATOM 768 C CA . ALA A 1 98 ? 16.908 -26.315 38.991 1.00 56.06 98 ALA A CA 1
ATOM 769 C C . ALA A 1 98 ? 17.147 -27.615 38.195 1.00 56.06 98 ALA A C 1
ATOM 771 O O . ALA A 1 98 ? 18.277 -28.098 38.166 1.00 56.06 98 ALA A O 1
ATOM 772 N N . GLU A 1 99 ? 16.126 -28.162 37.526 1.00 51.34 99 GLU A N 1
ATOM 773 C CA . GLU A 1 99 ? 16.201 -29.479 36.865 1.00 51.34 99 GLU A CA 1
ATOM 774 C C . GLU A 1 99 ? 15.915 -29.443 35.353 1.00 51.34 99 GLU A C 1
ATOM 776 O O . GLU A 1 99 ? 15.758 -30.479 34.710 1.00 51.34 99 GLU A O 1
ATOM 781 N N . ALA A 1 100 ? 15.887 -28.256 34.740 1.00 55.53 100 ALA A N 1
ATOM 782 C CA . ALA A 1 100 ? 15.842 -28.166 33.286 1.00 55.53 100 ALA A CA 1
ATOM 783 C C . ALA A 1 100 ? 17.234 -28.509 32.711 1.00 55.53 100 ALA A C 1
ATOM 785 O O . ALA A 1 100 ? 18.189 -27.756 32.945 1.00 55.53 100 ALA A O 1
ATOM 786 N N . PRO A 1 101 ? 17.402 -29.609 31.945 1.00 61.81 101 PRO A N 1
ATOM 787 C CA . PRO A 1 101 ? 18.635 -29.832 31.204 1.00 61.81 101 PRO A CA 1
ATOM 788 C C . PRO A 1 101 ? 18.840 -28.630 30.285 1.00 61.81 101 PRO A C 1
ATOM 790 O O . PRO A 1 101 ? 17.949 -28.295 29.504 1.00 61.81 101 PRO A O 1
ATOM 793 N N . LYS A 1 102 ? 19.998 -27.963 30.406 1.00 57.94 102 LYS A N 1
ATOM 794 C CA . LYS A 1 102 ? 20.405 -26.873 29.509 1.00 57.94 102 LYS A CA 1
ATOM 795 C C . LYS A 1 102 ? 20.073 -27.303 28.078 1.00 57.94 102 LYS A C 1
ATOM 797 O O . LYS A 1 102 ? 20.696 -28.264 27.616 1.00 57.94 102 LYS A O 1
ATOM 802 N N . PRO A 1 103 ? 19.123 -26.648 27.386 1.00 58.75 103 PRO A N 1
ATOM 803 C CA . PRO A 1 103 ? 18.875 -26.965 25.995 1.00 58.75 103 PRO A CA 1
ATOM 804 C C . PRO A 1 103 ? 20.203 -26.769 25.275 1.00 58.75 103 PRO A C 1
ATOM 806 O O . PRO A 1 103 ? 20.839 -25.717 25.398 1.00 58.75 103 PRO A O 1
ATOM 809 N N . ALA A 1 104 ? 20.673 -27.833 24.624 1.00 62.16 104 ALA A N 1
ATOM 810 C CA . ALA A 1 104 ? 21.865 -27.773 23.805 1.00 62.16 104 ALA A CA 1
ATOM 811 C C . ALA A 1 104 ? 21.683 -26.592 22.853 1.00 62.16 104 ALA A C 1
ATOM 813 O O . ALA A 1 104 ? 20.689 -26.530 22.126 1.00 62.16 104 ALA A O 1
ATOM 814 N N . LEU A 1 105 ? 22.603 -25.627 22.937 1.00 64.62 105 LEU A N 1
ATOM 815 C CA . LEU A 1 105 ? 22.636 -24.479 22.043 1.00 64.62 105 LEU A CA 1
ATOM 816 C C . LEU A 1 105 ? 22.447 -25.008 20.618 1.00 64.62 105 LEU A C 1
ATOM 818 O O . LEU A 1 105 ? 23.223 -25.883 20.215 1.00 64.62 105 LEU A O 1
ATOM 822 N N . PRO A 1 106 ? 21.433 -24.535 19.871 1.00 71.44 106 PRO A N 1
ATOM 823 C CA . PRO A 1 106 ? 21.307 -24.925 18.482 1.00 71.44 106 PRO A CA 1
ATOM 824 C C . PRO A 1 106 ? 22.640 -24.609 17.792 1.00 71.44 106 PRO A C 1
ATOM 826 O O . PRO A 1 106 ? 23.257 -23.579 18.104 1.00 71.44 106 PRO A O 1
ATOM 829 N N . PRO A 1 107 ? 23.134 -25.496 16.909 1.00 66.81 107 PRO A N 1
ATOM 830 C CA . PRO A 1 107 ? 24.352 -25.225 16.168 1.00 66.81 107 PRO A CA 1
ATOM 831 C C . PRO A 1 107 ? 24.192 -23.857 15.517 1.00 66.81 107 PRO A C 1
ATOM 833 O O . PRO A 1 107 ? 23.187 -23.594 14.854 1.00 66.81 107 PRO A O 1
ATOM 836 N N . LYS A 1 108 ? 25.158 -22.969 15.784 1.00 65.19 108 LYS A N 1
ATOM 837 C CA . LYS A 1 108 ? 25.195 -21.623 15.214 1.00 65.19 108 LYS A CA 1
ATOM 838 C C . LYS A 1 108 ? 24.893 -21.770 13.720 1.00 65.19 108 LYS A C 1
ATOM 840 O O . LYS A 1 108 ? 25.628 -22.521 13.069 1.00 65.19 108 LYS A O 1
ATOM 845 N N . PRO A 1 109 ? 23.836 -21.131 13.185 1.00 65.56 109 PRO A N 1
ATOM 846 C CA . PRO A 1 109 ? 23.579 -21.189 11.759 1.00 65.56 109 PRO A CA 1
ATOM 847 C C . PRO A 1 109 ? 24.865 -20.757 11.068 1.00 65.56 109 PRO A C 1
ATOM 849 O O . PRO A 1 109 ? 25.445 -19.725 11.421 1.00 65.56 109 PRO A O 1
ATOM 852 N N . ALA A 1 110 ? 25.366 -21.610 10.173 1.00 61.91 110 ALA A N 1
ATOM 853 C CA . ALA A 1 110 ? 26.516 -21.293 9.353 1.00 61.91 110 ALA A CA 1
ATOM 854 C C . ALA A 1 110 ? 26.144 -20.033 8.578 1.00 61.91 110 ALA A C 1
ATOM 856 O O . ALA A 1 110 ? 25.350 -20.084 7.641 1.00 61.91 110 ALA A O 1
ATOM 857 N N . VAL A 1 111 ? 26.642 -18.891 9.052 1.00 65.06 111 VAL A N 1
ATOM 858 C CA . VAL A 1 111 ? 26.476 -17.616 8.373 1.00 65.06 111 VAL A CA 1
ATOM 859 C C . VAL A 1 111 ? 27.093 -17.847 6.996 1.00 65.06 111 VAL A C 1
ATOM 861 O O . VAL A 1 111 ? 28.288 -18.160 6.941 1.00 65.06 111 VAL A O 1
ATOM 864 N N . PRO A 1 112 ? 26.313 -17.796 5.898 1.00 66.56 112 PRO A N 1
ATOM 865 C CA . PRO A 1 112 ? 26.902 -17.867 4.571 1.00 66.56 112 PRO A CA 1
ATOM 866 C C . PRO A 1 112 ? 27.973 -16.775 4.508 1.00 66.56 112 PRO A C 1
ATOM 868 O O . PRO A 1 112 ? 27.755 -15.711 5.100 1.00 66.56 112 PRO A O 1
ATOM 871 N N . PRO A 1 113 ? 29.138 -17.026 3.880 1.00 66.38 113 PRO A N 1
ATOM 872 C CA . PRO A 1 113 ? 30.191 -16.025 3.790 1.00 66.38 113 PRO A CA 1
ATOM 873 C C . PRO A 1 113 ? 29.542 -14.740 3.296 1.00 66.38 113 PRO A C 1
ATOM 875 O O . PRO A 1 113 ? 28.983 -14.712 2.198 1.00 66.38 113 PRO A O 1
ATOM 878 N N . GLN A 1 114 ? 29.513 -13.724 4.163 1.00 57.38 114 GLN A N 1
ATOM 879 C CA . GLN A 1 114 ? 28.984 -12.426 3.800 1.00 57.38 114 GLN A CA 1
ATOM 880 C C . GLN A 1 114 ? 29.805 -12.008 2.597 1.00 57.38 114 GLN A C 1
ATOM 882 O O . GLN A 1 114 ? 31.017 -11.824 2.713 1.00 57.38 114 GLN A O 1
ATOM 887 N N . SER A 1 115 ? 29.153 -11.983 1.434 1.00 59.81 115 SER A N 1
ATOM 888 C CA . SER A 1 115 ? 29.732 -11.456 0.216 1.00 59.81 115 SER A CA 1
ATOM 889 C C . SER A 1 115 ? 30.286 -10.097 0.596 1.00 59.81 115 SER A C 1
ATOM 891 O O . SER A 1 115 ? 29.525 -9.196 0.954 1.00 59.81 115 SER A O 1
ATOM 893 N N . THR A 1 116 ? 31.611 -9.990 0.624 1.00 56.22 116 THR A N 1
ATOM 894 C CA . THR A 1 116 ? 32.333 -8.750 0.862 1.00 56.22 116 THR A CA 1
ATOM 895 C C . THR A 1 116 ? 32.086 -7.881 -0.354 1.00 56.22 116 THR A C 1
ATOM 897 O O . THR A 1 116 ? 32.920 -7.790 -1.252 1.00 56.22 116 THR A O 1
ATOM 900 N N . VAL A 1 117 ? 30.887 -7.309 -0.426 1.00 68.44 117 VAL A N 1
ATOM 901 C CA . VAL A 1 117 ? 30.610 -6.194 -1.308 1.00 68.44 117 VAL A CA 1
ATOM 902 C C . VAL A 1 117 ? 31.514 -5.086 -0.781 1.00 68.44 117 VAL A C 1
ATOM 904 O O . VAL A 1 117 ? 31.367 -4.703 0.386 1.00 68.44 117 VAL A O 1
ATOM 907 N N . PRO A 1 118 ? 32.518 -4.647 -1.558 1.00 75.88 118 PRO A N 1
ATOM 908 C CA . PRO A 1 118 ? 33.348 -3.534 -1.140 1.00 75.88 118 PRO A CA 1
ATOM 909 C C . PRO A 1 118 ? 32.423 -2.352 -0.833 1.00 75.88 118 PRO A C 1
ATOM 911 O O . PRO A 1 118 ? 31.430 -2.166 -1.545 1.00 75.88 118 PRO A O 1
ATOM 914 N N . PRO A 1 119 ? 32.697 -1.581 0.234 1.00 78.38 119 PRO A N 1
ATOM 915 C CA . PRO A 1 119 ? 31.917 -0.388 0.512 1.00 78.38 119 PRO A CA 1
ATOM 916 C C . PRO A 1 119 ? 31.880 0.469 -0.760 1.00 78.38 119 PRO A C 1
ATOM 918 O O . PRO A 1 119 ? 32.904 0.559 -1.449 1.00 78.38 119 PRO A O 1
ATOM 921 N N . PRO A 1 120 ? 30.721 1.055 -1.108 1.00 80.19 120 PRO A N 1
ATOM 922 C CA . PRO A 1 120 ? 30.651 1.943 -2.254 1.00 80.19 120 PRO A CA 1
ATOM 923 C C . PRO A 1 120 ? 31.730 3.025 -2.101 1.00 80.19 120 PRO A C 1
ATOM 925 O O . PRO A 1 120 ? 31.978 3.474 -0.973 1.00 80.19 120 PRO A O 1
ATOM 928 N N . PRO A 1 121 ? 32.414 3.411 -3.194 1.00 79.50 121 PRO A N 1
ATOM 929 C CA . PRO A 1 121 ? 33.385 4.492 -3.142 1.00 79.50 121 PRO A CA 1
ATOM 930 C C . PRO A 1 121 ? 32.717 5.718 -2.520 1.00 79.50 121 PRO A C 1
ATOM 932 O O . PRO A 1 121 ? 31.545 5.994 -2.788 1.00 79.50 121 PRO A O 1
ATOM 935 N N . ALA A 1 122 ? 33.450 6.408 -1.643 1.00 81.00 122 ALA A N 1
ATOM 936 C CA . ALA A 1 122 ? 32.969 7.642 -1.040 1.00 81.00 122 ALA A CA 1
ATOM 937 C C . ALA A 1 122 ? 32.457 8.565 -2.160 1.00 81.00 122 ALA A C 1
ATOM 939 O O . ALA A 1 122 ? 33.157 8.688 -3.170 1.00 81.00 122 ALA A O 1
ATOM 940 N N . PRO A 1 123 ? 31.257 9.159 -2.021 1.00 75.94 123 PRO A N 1
ATOM 941 C CA . PRO A 1 123 ? 30.725 10.042 -3.045 1.00 75.94 123 PRO A CA 1
ATOM 942 C C . PRO A 1 123 ? 31.759 11.130 -3.322 1.00 75.94 123 PRO A C 1
ATOM 944 O O . PRO A 1 123 ? 32.240 11.786 -2.390 1.00 75.94 123 PRO A O 1
ATOM 947 N N . GLU A 1 124 ? 32.148 11.264 -4.592 1.00 76.88 124 GLU A N 1
ATOM 948 C CA . GLU A 1 124 ? 32.977 12.381 -5.024 1.00 76.88 124 GLU A CA 1
ATOM 949 C C . GLU A 1 124 ? 32.285 13.674 -4.579 1.00 76.88 124 GLU A C 1
ATOM 951 O O . GLU A 1 124 ? 31.058 13.773 -4.684 1.00 76.88 124 GLU A O 1
ATOM 956 N N . PRO A 1 125 ? 33.029 14.641 -4.016 1.00 75.00 125 PRO A N 1
ATOM 957 C CA . PRO A 1 125 ? 32.440 15.904 -3.618 1.00 75.00 125 PRO A CA 1
ATOM 958 C C . PRO A 1 125 ? 31.810 16.537 -4.856 1.00 75.00 125 PRO A C 1
ATOM 960 O O . PRO A 1 125 ? 32.521 16.912 -5.789 1.00 75.00 125 PRO A O 1
ATOM 963 N N . GLU A 1 126 ? 30.480 16.630 -4.859 1.00 70.56 126 GLU A N 1
ATOM 964 C CA . GLU A 1 126 ? 29.752 17.346 -5.898 1.00 70.56 126 GLU A CA 1
ATOM 965 C C . GLU A 1 126 ? 30.357 18.752 -6.041 1.00 70.56 126 GLU A C 1
ATOM 967 O O . GLU A 1 126 ? 30.708 19.376 -5.024 1.00 70.56 126 GLU A O 1
ATOM 972 N N . PRO A 1 127 ? 30.535 19.255 -7.277 1.00 68.56 127 PRO A N 1
ATOM 973 C CA . PRO A 1 127 ? 30.974 20.620 -7.489 1.00 68.56 127 PRO A CA 1
ATOM 974 C C . PRO A 1 127 ? 29.976 21.523 -6.772 1.00 68.56 127 PRO A C 1
ATOM 976 O O . PRO A 1 127 ? 28.797 21.568 -7.107 1.00 68.56 127 PRO A O 1
ATOM 979 N N . ARG A 1 128 ? 30.450 22.192 -5.718 1.00 59.91 128 ARG A N 1
ATOM 980 C CA . ARG A 1 128 ? 29.674 23.202 -5.012 1.00 59.91 128 ARG A CA 1
ATOM 981 C C . ARG A 1 128 ? 29.381 24.299 -6.019 1.00 59.91 128 ARG A C 1
ATOM 983 O O . ARG A 1 128 ? 30.261 25.115 -6.286 1.00 59.91 128 ARG A O 1
ATOM 990 N N . ASP A 1 129 ? 28.170 24.292 -6.560 1.00 58.88 129 ASP A N 1
ATOM 991 C CA . ASP A 1 129 ? 27.630 25.436 -7.270 1.00 58.88 129 ASP A CA 1
ATOM 992 C C . ASP A 1 129 ? 27.771 26.647 -6.347 1.00 58.88 129 ASP A C 1
ATOM 994 O O . ASP A 1 129 ? 27.251 26.687 -5.225 1.00 58.88 129 ASP A O 1
ATOM 998 N N . GLU A 1 130 ? 28.589 27.594 -6.801 1.00 57.66 130 GLU A N 1
ATOM 999 C CA . GLU A 1 130 ? 28.783 28.889 -6.178 1.00 57.66 130 GLU A CA 1
ATOM 1000 C C . GLU A 1 130 ? 27.419 29.493 -5.852 1.00 57.66 130 GLU A C 1
ATOM 1002 O O . GLU A 1 130 ? 26.568 29.689 -6.721 1.00 57.66 130 GLU A O 1
ATOM 1007 N N . ALA A 1 131 ? 27.215 29.782 -4.568 1.00 57.88 131 ALA A N 1
ATOM 1008 C CA . ALA A 1 131 ? 26.018 30.442 -4.086 1.00 57.88 131 ALA A CA 1
ATOM 1009 C C . ALA A 1 131 ? 25.728 31.701 -4.929 1.00 57.88 131 ALA A C 1
ATOM 1011 O O . ALA A 1 131 ? 26.636 32.512 -5.151 1.00 57.88 131 ALA A O 1
ATOM 1012 N N . PRO A 1 132 ? 24.476 31.918 -5.370 1.00 56.56 132 PRO A N 1
ATOM 1013 C CA . PRO A 1 132 ? 24.120 33.127 -6.085 1.00 56.56 132 PRO A CA 1
ATOM 1014 C C . PRO A 1 132 ? 24.344 34.337 -5.175 1.00 56.56 132 PRO A C 1
ATOM 1016 O O . PRO A 1 132 ? 23.750 34.481 -4.107 1.00 56.56 132 PRO A O 1
ATOM 1019 N N . ASN A 1 133 ? 25.244 35.202 -5.626 1.00 61.47 133 ASN A N 1
ATOM 1020 C CA . ASN A 1 133 ? 25.579 36.489 -5.039 1.00 61.47 133 ASN A CA 1
ATOM 1021 C C . ASN A 1 133 ? 24.292 37.307 -4.753 1.00 61.47 133 ASN A C 1
ATOM 1023 O O . ASN A 1 133 ? 23.593 37.667 -5.704 1.00 61.47 133 ASN A O 1
ATOM 1027 N N . PRO A 1 134 ? 23.953 37.644 -3.491 1.00 56.00 134 PRO A N 1
ATOM 1028 C CA . PRO A 1 134 ? 22.681 38.296 -3.147 1.00 56.00 134 PRO A CA 1
ATOM 1029 C C . PRO A 1 134 ? 22.608 39.794 -3.518 1.00 56.00 134 PRO A C 1
ATOM 1031 O O . PRO A 1 134 ? 21.698 40.504 -3.097 1.00 56.00 134 PRO A O 1
ATOM 1034 N N . ALA A 1 135 ? 23.539 40.313 -4.321 1.00 56.50 135 ALA A N 1
ATOM 1035 C CA . ALA A 1 135 ? 23.716 41.748 -4.546 1.00 56.50 135 ALA A CA 1
ATOM 1036 C C . ALA A 1 135 ? 22.924 42.353 -5.728 1.00 56.50 135 ALA A C 1
ATOM 1038 O O . ALA A 1 135 ? 23.360 43.353 -6.302 1.00 56.50 135 ALA A O 1
ATOM 1039 N N . ARG A 1 136 ? 21.764 41.805 -6.117 1.00 54.25 136 ARG A N 1
ATOM 1040 C CA . ARG A 1 136 ? 20.879 42.462 -7.106 1.00 54.25 136 ARG A CA 1
ATOM 1041 C C . ARG A 1 136 ? 19.413 42.443 -6.692 1.00 54.25 136 ARG A C 1
ATOM 1043 O O . ARG A 1 136 ? 18.568 41.787 -7.289 1.00 54.25 136 ARG A O 1
ATOM 1050 N N . THR A 1 137 ? 19.115 43.263 -5.694 1.00 50.47 137 THR A N 1
ATOM 1051 C CA . THR A 1 137 ? 17.789 43.826 -5.438 1.00 50.47 137 THR A CA 1
ATOM 1052 C C . THR A 1 137 ? 17.394 44.768 -6.584 1.00 50.47 137 THR A C 1
ATOM 1054 O O . THR A 1 137 ? 17.617 45.976 -6.531 1.00 50.47 137 THR A O 1
ATOM 1057 N N . LEU A 1 138 ? 16.797 44.224 -7.648 1.00 52.19 138 LEU A N 1
ATOM 1058 C CA . LEU A 1 138 ? 16.061 45.029 -8.624 1.00 52.19 138 LEU A CA 1
ATOM 1059 C C . LEU A 1 138 ? 14.635 45.251 -8.119 1.00 52.19 138 LEU A C 1
ATOM 1061 O O . LEU A 1 138 ? 13.801 44.355 -8.067 1.00 52.19 138 LEU A O 1
ATOM 1065 N N . LYS A 1 139 ? 14.411 46.495 -7.711 1.00 55.09 139 LYS A N 1
ATOM 1066 C CA . LYS A 1 139 ? 13.154 47.089 -7.277 1.00 55.09 139 LYS A CA 1
ATOM 1067 C C . LYS A 1 139 ? 12.380 47.559 -8.508 1.00 55.09 139 LYS A C 1
ATOM 1069 O O . LYS A 1 139 ? 12.817 48.509 -9.140 1.00 55.09 139 LYS A O 1
ATOM 1074 N N . LEU A 1 140 ? 11.271 46.900 -8.835 1.00 45.75 140 LEU A N 1
ATOM 1075 C CA . LEU A 1 140 ? 10.230 47.307 -9.798 1.00 45.75 140 LEU A CA 1
ATOM 1076 C C . LEU A 1 140 ? 9.114 46.253 -9.678 1.00 45.75 140 LEU A C 1
ATOM 1078 O O . LEU A 1 140 ? 9.395 45.075 -9.820 1.00 45.75 140 LEU A O 1
ATOM 1082 N N . GLY A 1 141 ? 7.857 46.540 -9.385 1.00 40.19 141 GLY A N 1
ATOM 1083 C CA . GLY A 1 141 ? 7.145 47.788 -9.207 1.00 40.19 141 GLY A CA 1
ATOM 1084 C C . GLY A 1 141 ? 5.754 47.453 -8.660 1.00 40.19 141 GLY A C 1
ATOM 1085 O O . GLY A 1 141 ? 5.303 46.310 -8.728 1.00 40.19 141 GLY A O 1
ATOM 1086 N N . ALA A 1 142 ? 5.124 48.465 -8.080 1.00 51.94 142 ALA A N 1
ATOM 1087 C CA . ALA A 1 142 ? 3.758 48.438 -7.595 1.00 51.94 142 ALA A CA 1
ATOM 1088 C C . ALA A 1 142 ? 2.766 47.988 -8.679 1.00 51.94 142 ALA A C 1
ATOM 1090 O O . ALA A 1 142 ? 2.837 48.449 -9.820 1.00 51.94 142 ALA A O 1
ATOM 1091 N N . ARG A 1 143 ? 1.814 47.145 -8.281 1.00 45.22 143 ARG A N 1
ATOM 1092 C CA . ARG A 1 143 ? 0.450 47.174 -8.800 1.00 45.22 143 ARG A CA 1
ATOM 1093 C C . ARG A 1 143 ? -0.499 47.017 -7.624 1.00 45.22 143 ARG A C 1
ATOM 1095 O O . ARG A 1 143 ? -0.536 45.973 -6.979 1.00 45.22 143 ARG A O 1
ATOM 1102 N N . ASP A 1 144 ? -1.160 48.129 -7.353 1.00 56.88 144 ASP A N 1
ATOM 1103 C CA . ASP A 1 144 ? -2.437 48.242 -6.672 1.00 56.88 144 ASP A CA 1
ATOM 1104 C C . ASP A 1 144 ? -3.438 47.230 -7.251 1.00 56.88 144 ASP A C 1
ATOM 1106 O O . ASP A 1 144 ? -3.440 47.006 -8.461 1.00 56.88 144 ASP A O 1
ATOM 1110 N N . ASP A 1 145 ? -4.226 46.579 -6.393 1.00 48.72 145 ASP A N 1
ATOM 1111 C CA . ASP A 1 145 ? -5.695 46.631 -6.441 1.00 48.72 145 ASP A CA 1
ATOM 1112 C C . ASP A 1 145 ? -6.343 45.593 -5.498 1.00 48.72 145 ASP A C 1
ATOM 1114 O O . ASP A 1 145 ? -6.030 44.405 -5.528 1.00 48.72 145 ASP A O 1
ATOM 1118 N N . ALA A 1 146 ? -7.312 46.103 -4.729 1.00 49.34 146 ALA A N 1
ATOM 1119 C CA . ALA A 1 146 ? -8.505 45.433 -4.202 1.00 49.34 146 ALA A CA 1
ATOM 1120 C C . ALA A 1 146 ? -8.377 44.462 -3.006 1.00 49.34 146 ALA A C 1
ATOM 1122 O O . ALA A 1 146 ? -8.273 43.247 -3.135 1.00 49.34 146 ALA A O 1
ATOM 1123 N N . GLU A 1 147 ? -8.441 45.075 -1.823 1.00 55.78 147 GLU A N 1
ATOM 1124 C CA . GLU A 1 147 ? -9.414 44.827 -0.742 1.00 55.78 147 GLU A CA 1
ATOM 1125 C C . GLU A 1 147 ? -10.124 43.461 -0.672 1.00 55.78 147 GLU A C 1
ATOM 1127 O O . GLU A 1 147 ? -10.986 43.149 -1.490 1.00 55.78 147 GLU A O 1
ATOM 1132 N N . ASP A 1 148 ? -9.875 42.735 0.423 1.00 54.72 148 ASP A N 1
ATOM 1133 C CA . ASP A 1 148 ? -10.953 42.075 1.165 1.00 54.72 148 ASP A CA 1
ATOM 1134 C C . ASP A 1 148 ? -10.637 42.134 2.671 1.00 54.72 148 ASP A C 1
ATOM 1136 O O . ASP A 1 148 ? -9.617 41.628 3.155 1.00 54.72 148 ASP A O 1
ATOM 1140 N N . GLU A 1 149 ? -11.478 42.870 3.394 1.00 51.34 149 GLU A N 1
ATOM 1141 C CA . GLU A 1 149 ? -11.403 43.129 4.828 1.00 51.34 149 GLU A CA 1
ATOM 1142 C C . GLU A 1 149 ? -11.756 41.874 5.637 1.00 51.34 149 GLU A C 1
ATOM 1144 O O . GLU A 1 149 ? -12.886 41.391 5.616 1.00 51.34 149 GLU A O 1
ATOM 1149 N N . ALA A 1 150 ? -10.841 41.429 6.498 1.00 64.38 150 ALA A N 1
ATOM 1150 C CA . ALA A 1 150 ? -11.217 40.708 7.712 1.00 64.38 150 ALA A CA 1
ATOM 1151 C C . ALA A 1 150 ? -10.411 41.257 8.905 1.00 64.38 150 ALA A C 1
ATOM 1153 O O . ALA A 1 150 ? -9.177 41.207 8.888 1.00 64.38 150 ALA A O 1
ATOM 1154 N N . PRO A 1 151 ? -11.065 41.793 9.955 1.00 60.44 151 PRO A N 1
ATOM 1155 C CA . PRO A 1 151 ? -10.370 42.423 11.071 1.00 60.44 151 PRO A CA 1
ATOM 1156 C C . PRO A 1 151 ? -9.718 41.362 11.963 1.00 60.44 151 PRO A C 1
ATOM 1158 O O . PRO A 1 151 ? -10.400 40.633 12.682 1.00 60.44 151 PRO A O 1
ATOM 1161 N N . GLN A 1 152 ? -8.384 41.299 11.971 1.00 61.06 152 GLN A N 1
ATOM 1162 C CA . GLN A 1 152 ? -7.660 40.576 13.016 1.00 61.06 152 GLN A CA 1
ATOM 1163 C C . GLN A 1 152 ? -7.576 41.450 14.279 1.00 61.06 152 GLN A C 1
ATOM 1165 O O . GLN A 1 152 ? -6.989 42.535 14.237 1.00 61.06 152 GLN A O 1
ATOM 1170 N N . PRO A 1 153 ? -8.142 41.020 15.423 1.00 61.75 153 PRO A N 1
ATOM 1171 C CA . PRO A 1 153 ? -8.037 41.774 16.658 1.00 61.75 153 PRO A CA 1
ATOM 1172 C C . PRO A 1 153 ? -6.627 41.677 17.245 1.00 61.75 153 PRO A C 1
ATOM 1174 O O . PRO A 1 153 ? -6.147 40.621 17.655 1.00 61.75 153 PRO A O 1
ATOM 1177 N N . ASN A 1 154 ? -6.017 42.854 17.340 1.00 54.47 154 ASN A N 1
ATOM 1178 C CA . ASN A 1 154 ? -4.903 43.219 18.201 1.00 54.47 154 ASN A CA 1
ATOM 1179 C C . ASN A 1 154 ? -4.862 42.432 19.525 1.00 54.47 154 ASN A C 1
ATOM 1181 O O . ASN A 1 154 ? -5.688 42.646 20.415 1.00 54.47 154 ASN A O 1
ATOM 1185 N N . ARG A 1 155 ? -3.809 41.634 19.728 1.00 53.38 155 ARG A N 1
ATOM 1186 C CA . ARG A 1 155 ? -3.292 41.343 21.073 1.00 53.38 155 ARG A CA 1
ATOM 1187 C C . ARG A 1 155 ? -1.830 41.738 21.188 1.00 53.38 155 ARG A C 1
ATOM 1189 O O . ARG A 1 155 ? -0.906 40.943 21.095 1.00 53.38 155 ARG A O 1
ATOM 1196 N N . THR A 1 156 ? -1.676 43.025 21.452 1.00 54.22 156 THR A N 1
ATOM 1197 C CA . THR A 1 156 ? -0.572 43.587 22.220 1.00 54.22 156 THR A CA 1
ATOM 1198 C C . THR A 1 156 ? -0.762 43.153 23.678 1.00 54.22 156 THR A C 1
ATOM 1200 O O . THR A 1 156 ? -1.793 43.500 24.254 1.00 54.22 156 THR A O 1
ATOM 1203 N N . THR A 1 157 ? 0.228 42.494 24.283 1.00 52.44 157 THR A N 1
ATOM 1204 C CA . THR A 1 157 ? 0.623 42.773 25.677 1.00 52.44 157 THR A CA 1
ATOM 1205 C C . THR A 1 157 ? 2.005 42.190 26.012 1.00 52.44 157 THR A C 1
ATOM 1207 O O . THR A 1 157 ? 2.144 40.996 26.239 1.00 52.44 157 THR A O 1
ATOM 1210 N N . LYS A 1 158 ? 2.973 43.117 26.127 1.00 53.97 158 LYS A N 1
ATOM 1211 C CA . LYS A 1 158 ? 4.086 43.209 27.104 1.00 53.97 158 LYS A CA 1
ATOM 1212 C C . LYS A 1 158 ? 5.140 42.086 27.100 1.00 53.97 158 LYS A C 1
ATOM 1214 O O . LYS A 1 158 ? 4.883 40.979 27.542 1.00 53.97 158 LYS A O 1
ATOM 1219 N N . LEU A 1 159 ? 6.364 42.330 26.614 1.00 50.72 159 LEU A N 1
ATOM 1220 C CA . LEU A 1 159 ? 7.446 43.066 27.307 1.00 50.72 159 LEU A CA 1
ATOM 1221 C C . LEU A 1 159 ? 7.526 42.742 28.806 1.00 50.72 159 LEU A C 1
ATOM 1223 O O . LEU A 1 159 ? 7.026 43.487 29.646 1.00 50.72 159 LEU A O 1
ATOM 1227 N N . GLY A 1 160 ? 8.202 41.639 29.117 1.00 43.31 160 GLY A N 1
ATOM 1228 C CA . GLY A 1 160 ? 8.867 41.416 30.392 1.00 43.31 160 GLY A CA 1
ATOM 1229 C C . GLY A 1 160 ? 10.344 41.180 30.113 1.00 43.31 160 GLY A C 1
ATOM 1230 O O . GLY A 1 160 ? 10.727 40.082 29.727 1.00 43.31 160 GLY A O 1
ATOM 1231 N N . ALA A 1 161 ? 11.145 42.232 30.255 1.00 50.59 161 ALA A N 1
ATOM 1232 C CA . ALA A 1 161 ? 12.589 42.131 30.358 1.00 50.59 161 ALA A CA 1
ATOM 1233 C C . ALA A 1 161 ? 12.955 41.328 31.614 1.00 50.59 161 ALA A C 1
ATOM 1235 O O . ALA A 1 161 ? 12.426 41.607 32.694 1.00 50.59 161 ALA A O 1
ATOM 1236 N N . ARG A 1 162 ? 13.885 40.381 31.489 1.00 43.91 162 ARG A N 1
ATOM 1237 C CA . ARG A 1 162 ? 14.799 40.065 32.584 1.00 43.91 162 ARG A CA 1
ATOM 1238 C C . ARG A 1 162 ? 16.092 39.482 32.035 1.00 43.91 162 ARG A C 1
ATOM 1240 O O . ARG A 1 162 ? 16.067 38.500 31.299 1.00 43.91 162 ARG A O 1
ATOM 1247 N N . ASP A 1 163 ? 17.153 40.193 32.385 1.00 53.94 163 ASP A N 1
ATOM 1248 C CA . ASP A 1 163 ? 18.556 39.961 32.091 1.00 53.94 163 ASP A CA 1
ATOM 1249 C C . ASP A 1 163 ? 19.051 38.567 32.490 1.00 53.94 163 ASP A C 1
ATOM 1251 O O . ASP A 1 163 ? 18.525 37.946 33.418 1.00 53.94 163 ASP A O 1
ATOM 1255 N N . ASP A 1 164 ? 20.084 38.143 31.757 1.00 57.41 164 ASP A N 1
ATOM 1256 C CA . ASP A 1 164 ? 21.274 37.411 32.203 1.00 57.41 164 ASP A CA 1
ATOM 1257 C C . ASP A 1 164 ? 21.234 36.794 33.607 1.00 57.41 164 ASP A C 1
ATOM 1259 O O . ASP A 1 164 ? 21.312 37.526 34.584 1.00 57.41 164 ASP A O 1
ATOM 1263 N N . GLU A 1 165 ? 21.270 35.456 33.677 1.00 42.50 165 GLU A N 1
ATOM 1264 C CA . GLU A 1 165 ? 22.229 34.686 34.495 1.00 42.50 165 GLU A CA 1
ATOM 1265 C C . GLU A 1 165 ? 22.338 33.242 33.936 1.00 42.50 165 GLU A C 1
ATOM 1267 O O . GLU A 1 165 ? 21.543 32.356 34.250 1.00 42.50 165 GLU A O 1
ATOM 1272 N N . GLU A 1 166 ? 23.345 32.980 33.097 1.00 48.44 166 GLU A N 1
ATOM 1273 C CA . GLU A 1 166 ? 23.999 31.659 33.011 1.00 48.44 166 GLU A CA 1
ATOM 1274 C C . GLU A 1 166 ? 25.075 31.574 34.121 1.00 48.44 166 GLU A C 1
ATOM 1276 O O . GLU A 1 166 ? 25.551 32.629 34.545 1.00 48.44 166 GLU A O 1
ATOM 1281 N N . PRO A 1 167 ? 25.585 30.395 34.556 1.00 59.38 167 PRO A N 1
ATOM 1282 C CA . PRO A 1 167 ? 25.257 29.018 34.163 1.00 59.38 167 PRO A CA 1
ATOM 1283 C C . PRO A 1 167 ? 25.126 28.039 35.362 1.00 59.38 167 PRO A C 1
ATOM 1285 O O . PRO A 1 167 ? 25.894 28.097 36.325 1.00 59.38 167 PRO A O 1
ATOM 1288 N N . GLN A 1 168 ? 24.261 27.018 35.275 1.00 50.28 168 GLN A N 1
ATOM 1289 C CA . GLN A 1 168 ? 24.379 25.832 36.142 1.00 50.28 168 GLN A CA 1
ATOM 1290 C C . GLN A 1 168 ? 24.636 24.558 35.341 1.00 50.28 168 GLN A C 1
ATOM 1292 O O . GLN A 1 168 ? 23.821 24.059 34.569 1.00 50.28 168 GLN A O 1
ATOM 1297 N N . ARG A 1 169 ? 25.848 24.063 35.580 1.00 55.16 169 ARG A N 1
ATOM 1298 C CA . ARG A 1 169 ? 26.421 22.793 35.166 1.00 55.16 169 ARG A CA 1
ATOM 1299 C C . ARG A 1 169 ? 25.483 21.623 35.469 1.00 55.16 169 ARG A C 1
ATOM 1301 O O . ARG A 1 169 ? 25.004 21.468 36.585 1.00 55.16 169 ARG A O 1
ATOM 1308 N N . GLU A 1 170 ? 25.327 20.771 34.464 1.00 55.75 170 GLU A N 1
ATOM 1309 C CA . GLU A 1 170 ? 25.382 19.311 34.568 1.00 55.75 170 GLU A CA 1
ATOM 1310 C C . GLU A 1 170 ? 24.920 18.679 35.897 1.00 55.75 170 GLU A C 1
ATOM 1312 O O . GLU A 1 170 ? 25.722 18.294 36.744 1.00 55.75 170 GLU A O 1
ATOM 1317 N N . GLN A 1 171 ? 23.625 18.386 35.995 1.00 57.06 171 GLN A N 1
ATOM 1318 C CA . GLN A 1 171 ? 23.189 17.122 36.587 1.00 57.06 171 GLN A CA 1
ATOM 1319 C C . GLN A 1 171 ? 22.426 16.341 35.527 1.00 57.06 171 GLN A C 1
ATOM 1321 O O . GLN A 1 171 ? 21.239 16.544 35.276 1.00 57.06 171 GLN A O 1
ATOM 1326 N N . ARG A 1 172 ? 23.153 15.441 34.859 1.00 54.03 172 ARG A N 1
ATOM 1327 C CA . ARG A 1 172 ? 22.559 14.416 34.005 1.00 54.03 172 ARG A CA 1
ATOM 1328 C C . ARG A 1 172 ? 21.604 13.596 34.865 1.00 54.03 172 ARG A C 1
ATOM 1330 O O . ARG A 1 172 ? 22.051 12.835 35.720 1.00 54.03 172 ARG A O 1
ATOM 1337 N N . GLN A 1 173 ? 20.303 13.725 34.622 1.00 67.44 173 GLN A N 1
ATOM 1338 C CA . GLN A 1 173 ? 19.355 12.768 35.174 1.00 67.44 173 GLN A CA 1
ATOM 1339 C C . GLN A 1 173 ? 19.728 11.357 34.680 1.00 67.44 173 GLN A C 1
ATOM 1341 O O . GLN A 1 173 ? 20.100 11.201 33.508 1.00 67.44 173 GLN A O 1
ATOM 1346 N N . PRO A 1 174 ? 19.660 10.325 35.541 1.00 63.78 174 PRO A N 1
ATOM 1347 C CA . PRO A 1 174 ? 19.872 8.948 35.123 1.00 63.78 174 PRO A CA 1
ATOM 1348 C C . PRO A 1 174 ? 18.894 8.628 33.991 1.00 63.78 174 PRO A C 1
ATOM 1350 O O . PRO A 1 174 ? 17.681 8.794 34.126 1.00 63.78 174 PRO A O 1
ATOM 1353 N N . ARG A 1 175 ? 19.430 8.217 32.836 1.00 67.25 175 ARG A N 1
ATOM 1354 C CA . ARG A 1 175 ? 18.617 7.830 31.680 1.00 67.25 175 ARG A CA 1
ATOM 1355 C C . ARG A 1 175 ? 17.672 6.715 32.122 1.00 67.25 175 ARG A C 1
ATOM 1357 O O . ARG A 1 175 ? 18.140 5.657 32.538 1.00 67.25 175 ARG A O 1
ATOM 1364 N N . ARG A 1 176 ? 16.359 6.953 32.028 1.00 73.69 176 ARG A N 1
ATOM 1365 C CA . ARG A 1 176 ? 15.352 5.903 32.219 1.00 73.69 176 ARG A CA 1
ATOM 1366 C C . ARG A 1 176 ? 15.715 4.713 31.312 1.00 73.69 176 ARG A C 1
ATOM 1368 O O . ARG A 1 176 ? 16.060 4.952 30.148 1.00 73.69 176 ARG A O 1
ATOM 1375 N N . PRO A 1 177 ? 15.684 3.466 31.816 1.00 70.50 177 PRO A N 1
ATOM 1376 C CA . PRO A 1 177 ? 15.930 2.292 30.990 1.00 70.50 177 PRO A CA 1
ATOM 1377 C C . PRO A 1 177 ? 14.963 2.305 29.805 1.00 70.50 177 PRO A C 1
ATOM 1379 O O . PRO A 1 177 ? 13.772 2.581 29.963 1.00 70.50 177 PRO A O 1
ATOM 1382 N N . ARG A 1 178 ? 15.499 2.074 28.603 1.00 72.88 178 ARG A N 1
ATOM 1383 C CA . ARG A 1 178 ? 14.676 1.954 27.397 1.00 72.88 178 ARG A CA 1
ATOM 1384 C C . ARG A 1 178 ? 13.712 0.775 27.590 1.00 72.88 178 ARG A C 1
ATOM 1386 O O . ARG A 1 178 ? 14.168 -0.262 28.074 1.00 72.88 178 ARG A O 1
ATOM 1393 N N . PRO A 1 179 ? 12.426 0.907 27.220 1.00 76.56 179 PRO A N 1
ATOM 1394 C CA . PRO A 1 179 ? 11.536 -0.244 27.173 1.00 76.56 179 PRO A CA 1
ATOM 1395 C C . PRO A 1 179 ? 12.134 -1.313 26.240 1.00 76.56 179 PRO A C 1
ATOM 1397 O O . PRO A 1 179 ? 12.802 -0.948 25.261 1.00 76.56 179 PRO A O 1
ATOM 1400 N N . PRO A 1 180 ? 11.956 -2.611 26.545 1.00 70.62 180 PRO A N 1
ATOM 1401 C CA . PRO A 1 180 ? 12.384 -3.678 25.652 1.00 70.62 180 PRO A CA 1
ATOM 1402 C C . PRO A 1 180 ? 11.755 -3.460 24.275 1.00 70.62 180 PRO A C 1
ATOM 1404 O O . PRO A 1 180 ? 10.598 -3.049 24.164 1.00 70.62 180 PRO A O 1
ATOM 1407 N N . ARG A 1 181 ? 12.553 -3.676 23.223 1.00 62.91 181 ARG A N 1
ATOM 1408 C CA . ARG A 1 181 ? 12.036 -3.691 21.852 1.00 62.91 181 ARG A CA 1
ATOM 1409 C C . ARG A 1 181 ? 10.914 -4.733 21.785 1.00 62.91 181 ARG A C 1
ATOM 1411 O O . ARG A 1 181 ? 11.095 -5.792 22.383 1.00 62.91 181 ARG A O 1
ATOM 1418 N N . PRO A 1 182 ? 9.803 -4.457 21.084 1.00 59.94 182 PRO A N 1
ATOM 1419 C CA . PRO A 1 182 ? 8.824 -5.492 20.808 1.00 59.94 182 PRO A CA 1
ATOM 1420 C C . PRO A 1 182 ? 9.524 -6.593 20.004 1.00 59.94 182 PRO A C 1
ATOM 1422 O O . PRO A 1 182 ? 9.909 -6.388 18.854 1.00 59.94 182 PRO A O 1
ATOM 1425 N N . GLU A 1 183 ? 9.756 -7.732 20.654 1.00 58.12 183 GLU A N 1
ATOM 1426 C CA . GLU A 1 183 ? 9.779 -9.018 19.973 1.00 58.12 183 GLU A CA 1
ATOM 1427 C C . GLU A 1 183 ? 8.393 -9.178 19.358 1.00 58.12 183 GLU A C 1
ATOM 1429 O O . GLU A 1 183 ? 7.385 -9.220 20.059 1.00 58.12 183 GLU A O 1
ATOM 1434 N N . GLY A 1 184 ? 8.359 -9.134 18.037 1.00 51.22 184 GLY A N 1
ATOM 1435 C CA . GLY A 1 184 ? 7.137 -9.182 17.258 1.00 51.22 184 GLY A CA 1
ATOM 1436 C C . GLY A 1 184 ? 7.446 -9.448 15.796 1.00 51.22 184 GLY A C 1
ATOM 1437 O O . GLY A 1 184 ? 6.752 -8.929 14.933 1.00 51.22 184 GLY A O 1
ATOM 1438 N N . ASP A 1 185 ? 8.466 -10.269 15.528 1.00 52.12 185 ASP A N 1
ATOM 1439 C CA . ASP A 1 185 ? 8.399 -11.179 14.386 1.00 52.12 185 ASP A CA 1
ATOM 1440 C C . ASP A 1 185 ? 7.357 -12.253 14.742 1.00 52.12 185 ASP A C 1
ATOM 1442 O O . ASP A 1 185 ? 7.669 -13.423 14.953 1.00 52.12 185 ASP A O 1
ATOM 1446 N N . ASP A 1 186 ? 6.095 -11.828 14.826 1.00 54.12 186 ASP A N 1
ATOM 1447 C CA . ASP A 1 186 ? 4.944 -12.684 14.566 1.00 54.12 186 ASP A CA 1
ATOM 1448 C C . ASP A 1 186 ? 4.898 -12.881 13.046 1.00 54.12 186 ASP A C 1
ATOM 1450 O O . ASP A 1 186 ? 3.966 -12.486 12.345 1.00 54.12 186 ASP A O 1
ATOM 1454 N N . ASP A 1 187 ? 5.944 -13.516 12.515 1.00 58.25 187 ASP A N 1
ATOM 1455 C CA . ASP A 1 187 ? 5.861 -14.199 11.236 1.00 58.25 187 ASP A CA 1
ATOM 1456 C C . ASP A 1 187 ? 5.088 -15.499 11.488 1.00 58.25 187 ASP A C 1
ATOM 1458 O O . ASP A 1 187 ? 5.597 -16.618 11.423 1.00 58.25 187 ASP A O 1
ATOM 1462 N N . MET A 1 188 ? 3.801 -15.320 11.789 1.00 54.25 188 MET A N 1
ATOM 1463 C CA . MET A 1 188 ? 2.742 -16.303 11.619 1.00 54.25 188 MET A CA 1
ATOM 1464 C C . MET A 1 188 ? 2.520 -16.528 10.118 1.00 54.25 188 MET A C 1
ATOM 1466 O O . MET A 1 188 ? 1.386 -16.548 9.633 1.00 54.25 188 MET A O 1
ATOM 1470 N N . SER A 1 189 ? 3.597 -16.750 9.357 1.00 58.12 189 SER A N 1
ATOM 1471 C CA . SER A 1 189 ? 3.521 -17.505 8.121 1.00 58.12 189 SER A CA 1
ATOM 1472 C C . SER A 1 189 ? 3.154 -18.930 8.512 1.00 58.12 189 SER A C 1
ATOM 1474 O O . SER A 1 189 ? 3.980 -19.830 8.668 1.00 58.12 189 SER A O 1
ATOM 1476 N N . GLY A 1 190 ? 1.844 -19.113 8.685 1.00 51.97 190 GLY A N 1
ATOM 1477 C CA . GLY A 1 190 ? 1.141 -20.376 8.619 1.00 51.97 190 GLY A CA 1
ATOM 1478 C C . GLY A 1 190 ? 1.455 -21.058 7.295 1.00 51.97 190 GLY A C 1
ATOM 1479 O O . GLY A 1 190 ? 0.621 -21.110 6.395 1.00 51.97 190 GLY A O 1
ATOM 1480 N N . ARG A 1 191 ? 2.667 -21.613 7.196 1.00 49.72 191 ARG A N 1
ATOM 1481 C CA . ARG A 1 191 ? 3.075 -22.629 6.234 1.00 49.72 191 ARG A CA 1
ATOM 1482 C C . ARG A 1 191 ? 2.287 -23.886 6.559 1.00 49.72 191 ARG A C 1
ATOM 1484 O O . ARG A 1 191 ? 2.751 -24.796 7.236 1.00 49.72 191 ARG A O 1
ATOM 1491 N N . THR A 1 192 ? 1.022 -23.830 6.160 1.00 59.38 192 THR A N 1
ATOM 1492 C CA . THR A 1 192 ? 0.300 -24.866 5.434 1.00 59.38 192 THR A CA 1
ATOM 1493 C C . THR A 1 192 ? 0.964 -26.237 5.497 1.00 59.38 192 THR A C 1
ATOM 1495 O O . THR A 1 192 ? 1.657 -26.684 4.588 1.00 59.38 192 THR A O 1
ATOM 1498 N N . TRP A 1 193 ? 0.661 -26.953 6.572 1.00 57.00 193 TRP A N 1
ATOM 1499 C CA . TRP A 1 193 ? 0.652 -28.407 6.573 1.00 57.00 193 TRP A CA 1
ATOM 1500 C C . TRP A 1 193 ? -0.572 -28.877 5.787 1.00 57.00 193 TRP A C 1
ATOM 1502 O O . TRP A 1 193 ? -1.521 -29.332 6.403 1.00 57.00 193 TRP A O 1
ATOM 1512 N N . LEU A 1 194 ? -0.630 -28.732 4.460 1.00 56.81 194 LEU A N 1
ATOM 1513 C CA . LEU A 1 194 ? -1.646 -29.445 3.675 1.00 56.81 194 LEU A CA 1
ATOM 1514 C C . LEU A 1 194 ? -1.316 -29.470 2.169 1.00 56.81 194 LEU A C 1
ATOM 1516 O O . LEU A 1 194 ? -1.455 -28.458 1.487 1.00 56.81 194 LEU A O 1
ATOM 1520 N N . ARG A 1 195 ? -1.032 -30.702 1.715 1.00 45.78 195 ARG A N 1
ATOM 1521 C CA . ARG A 1 195 ? -0.986 -31.274 0.352 1.00 45.78 195 ARG A CA 1
ATOM 1522 C C . ARG A 1 195 ? 0.321 -31.211 -0.428 1.00 45.78 195 ARG A C 1
ATOM 1524 O O . ARG A 1 195 ? 0.669 -30.139 -0.955 1.00 45.78 195 ARG A O 1
#

Foldseek 3Di:
DDPVVVVVCVVVVVVVVVVVVVVVVVVVVVVVVVVVVVVVVVVVVVVVVVVVVVVVVVVCVVVVPPPPPPPPDDDDDDDDDPPDDPPVVVVVVVVVVPPPDDPDDDPDPPPDPPPCPDPPPDPDPDPPDPDPDPPDPDDDDDDDDDDDDDDDDDDDDDDDDDDDDDDDDDDDDPPDDDDDDPPPPPVPPPPDPDD

Radius of gyration: 37.46 Å; chains: 1; bounding box: 66×80×98 Å

Secondary structure (DSSP, 8-state):
--HHHHHHHHHHHHHHHHHHHHHHHHHHHHHHHHHHHHHHHHHHHHHHHHHHHHHHHHHHHHHHTS--------PPPPP-----SSSHHHHHHHHHHHS---PPPPP----------PPPPPPP-----PPPPS--------------------------------------PPPPPPPPP--------------